Protein AF-A0A8G1VWL9-F1 (afdb_monomer)

Radius of gyration: 36.52 Å; Cα contacts (8 Å, |Δi|>4): 250; chains: 1; bounding box: 84×99×94 Å

Foldseek 3Di:
DPPPPPVVVVVVVVVVVVVVVVVVVVVVVVPVQPLQWWPPDDPVHFEAEQFAKEWTFTDDPAQWKWKWKDDVDTDTPGAGHGDPRIDIDGRHDDDFDQWFIWMWMFGAHPVRHTDDDIHIHPIHGYHYDDPPDDDHYYYPPDDDPPPPPVPPPDPDDDDDDDDDDDDDDDDDDDDDDDDDDDDDDPPPPPPPPPDPDPVVVVVVVPPVVVVVVVVVVVVVVVVVVVVVVVVVPPDDDDDDDDDDDDDDDDDDDDPPDDDPDDDDDDDDDPPPDDDDDDDDDDDDPPDDPDDDDDDDD

Solvent-accessible surface area (backbone atoms only — not comparable to full-atom values): 19869 Å² total; per-residue (Å²): 140,80,80,73,63,65,61,60,59,57,54,56,56,53,55,54,52,52,50,51,49,53,50,50,55,58,55,65,66,58,64,80,74,54,40,62,47,42,71,29,57,39,96,91,56,32,75,46,42,41,62,17,38,35,36,38,27,38,72,68,88,43,59,15,30,30,38,29,42,36,54,99,56,80,43,81,74,44,75,77,36,73,56,71,51,58,45,80,44,68,39,69,76,95,83,74,55,83,57,65,29,26,43,36,41,40,36,17,40,91,87,66,48,82,45,84,75,69,30,34,33,50,63,29,27,51,42,83,71,54,93,86,51,79,78,73,50,77,41,73,77,75,74,75,88,70,71,81,70,75,76,74,84,70,89,76,76,90,78,92,78,86,85,83,87,83,85,89,79,84,89,82,87,89,82,93,77,91,76,90,75,88,72,82,84,74,75,78,77,77,76,77,75,83,65,80,51,72,70,56,58,54,53,58,70,55,48,54,63,54,50,53,52,51,52,48,52,54,51,52,53,55,52,54,54,56,56,54,63,66,67,75,75,73,85,84,79,86,79,76,88,77,88,77,85,89,79,91,78,81,89,74,90,77,88,78,82,77,80,84,73,87,78,80,82,81,74,81,81,78,83,77,76,91,76,76,94,82,81,94,74,92,85,77,86,81,77,74,85,78,78,86,80,83,82,86,130

Organism: NCBI:txid1448319

pLDDT: mean 71.3, std 19.96, range [39.38, 98.19]

Sequence (297 aa):
MALGNSHKMALSRLARSSLLLSWLLTTSQQCLVRAEGFTFPTTDVNEFIVGDLVNVTWDTVSPRISLYEMCATAVLLESNVSNTQSYVWNATRDHYTESGCAFELVSLTDEGSLILPNLTSVPFGVDPRYTNDPAPTSYNFGDTPSTATSAVSTNTLSSSTTITANPYTASAEPASATTSSSTPNESPTAIAKGGLTTAQKVGVGLGVPLGVLALSLAGALLFMYRRRQRRGRGDGSVPAMAEQPKSPFDGSRMSRVSGAETLIAELPAADVEAASEMGDSLRPVSELMGTPRNELT

Nearest PDB structures (foldseek):
  2ha1-assembly1_A  TM=4.712E-01  e=4.828E-02  Homo sapiens
  6pa1-assembly1_D  TM=5.902E-01  e=2.305E-01  Homo sapiens
  5j7k-assembly1_E  TM=4.977E-01  e=1.369E-01  synthetic construct
  6xi2-assembly1_A  TM=4.841E-01  e=4.358E-01  Homo sapiens
  8pb1-assembly1_C  TM=4.752E-01  e=7.437E+00  Mus musculus

Mean predicted aligned error: 20.3 Å

Secondary structure (DSSP, 8-state):
--SSHHHHHHHHHHHHHHHHHHHHHHHHTS------SEEESBTTB-EEETT-EEEEEE----SEEEEEEESSSEEEEEEEEE--SEEEEE--STT--SS-BEEEEEEE-TT--EEEEEEEPPPBEEEPP-TTSPPP-EES-S-S-----------------PPPP-----------------------------PPPHHHHHHHHHHHHHHHHHHHHHHHHHHHHHHHHHHTT--S--------PPP------------------------------------------PPP-----

Structure (mmCIF, N/CA/C/O backbone):
data_AF-A0A8G1VWL9-F1
#
_entry.id   AF-A0A8G1VWL9-F1
#
loop_
_atom_site.group_PDB
_atom_site.id
_atom_site.type_symbol
_atom_site.label_atom_id
_atom_site.label_alt_id
_atom_site.label_comp_id
_atom_site.label_asym_id
_atom_site.label_entity_id
_atom_site.label_seq_id
_atom_site.pdbx_PDB_ins_code
_atom_site.Cartn_x
_atom_site.Cartn_y
_atom_site.Cartn_z
_atom_site.occupancy
_atom_site.B_iso_or_equiv
_atom_site.auth_seq_id
_atom_site.auth_comp_id
_atom_site.auth_asym_id
_atom_site.auth_atom_id
_atom_site.pdbx_PDB_model_num
ATOM 1 N N . MET A 1 1 ? 50.828 30.872 -25.492 1.00 53.72 1 MET A N 1
ATOM 2 C CA . MET A 1 1 ? 50.339 29.505 -25.181 1.00 53.72 1 MET A CA 1
ATOM 3 C C . MET A 1 1 ? 49.670 29.351 -23.796 1.00 53.72 1 MET A C 1
ATOM 5 O O . MET A 1 1 ? 49.439 28.225 -23.385 1.00 53.72 1 MET A O 1
ATOM 9 N N . ALA A 1 2 ? 49.264 30.424 -23.092 1.00 54.94 2 ALA A N 1
ATOM 10 C CA . ALA A 1 2 ? 48.727 30.317 -21.718 1.00 54.94 2 ALA A CA 1
ATOM 11 C C . ALA A 1 2 ? 47.199 30.529 -21.563 1.00 54.94 2 ALA A C 1
ATOM 13 O O . ALA A 1 2 ? 46.676 30.377 -20.462 1.00 54.94 2 ALA A O 1
ATOM 14 N N . LEU A 1 3 ? 46.452 30.844 -22.633 1.00 54.44 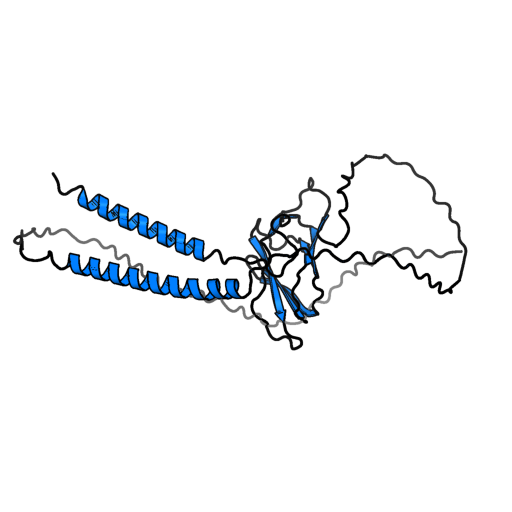3 LEU A N 1
ATOM 15 C CA . LEU A 1 3 ? 45.004 31.124 -22.540 1.00 54.44 3 LEU A CA 1
ATOM 16 C C . LEU A 1 3 ? 44.085 29.881 -22.594 1.00 54.44 3 LEU A C 1
ATOM 18 O O . LEU A 1 3 ? 42.888 30.002 -22.351 1.00 54.44 3 LEU A O 1
ATOM 22 N N . GLY A 1 4 ? 44.612 28.679 -22.855 1.00 52.72 4 GLY A N 1
ATOM 23 C CA . GLY A 1 4 ? 43.790 27.475 -23.069 1.00 52.72 4 GLY A CA 1
ATOM 24 C C . GLY A 1 4 ? 43.251 26.785 -21.805 1.00 52.72 4 GLY A C 1
ATOM 25 O O . GLY A 1 4 ? 42.259 26.060 -21.877 1.00 52.72 4 GLY A O 1
ATOM 26 N N . ASN A 1 5 ? 43.859 27.007 -20.634 1.00 54.03 5 ASN A N 1
ATOM 27 C CA . ASN A 1 5 ? 43.548 26.207 -19.438 1.00 54.03 5 ASN A CA 1
ATOM 28 C C . ASN A 1 5 ? 42.408 26.768 -18.576 1.00 54.03 5 ASN A C 1
ATOM 30 O O . ASN A 1 5 ? 41.765 26.015 -17.843 1.00 54.03 5 ASN A O 1
ATOM 34 N N . SER A 1 6 ? 42.099 28.063 -18.685 1.00 57.34 6 SER A N 1
ATOM 35 C CA . SER A 1 6 ? 41.080 28.693 -17.832 1.00 57.34 6 SER A CA 1
ATOM 36 C C . SER A 1 6 ? 39.648 28.313 -18.247 1.00 57.34 6 SER A C 1
ATOM 38 O O . SER A 1 6 ? 38.775 28.114 -17.401 1.00 57.34 6 SER A O 1
ATOM 40 N N . HIS A 1 7 ? 39.413 28.093 -19.546 1.00 57.97 7 HIS A N 1
ATOM 41 C CA . HIS A 1 7 ? 38.099 27.688 -20.060 1.00 57.97 7 HIS A CA 1
ATOM 42 C C . HIS A 1 7 ? 37.711 26.255 -19.656 1.00 57.97 7 HIS A C 1
ATOM 44 O O . HIS A 1 7 ? 36.546 25.992 -19.350 1.00 57.97 7 HIS A O 1
ATOM 50 N N . LYS A 1 8 ? 38.685 25.336 -19.567 1.00 59.34 8 LYS A N 1
ATOM 51 C CA . LYS A 1 8 ? 38.433 23.942 -19.159 1.00 59.34 8 LYS A CA 1
ATOM 52 C C . LYS A 1 8 ? 38.019 23.819 -17.687 1.00 59.34 8 LYS A C 1
ATOM 54 O O . LYS A 1 8 ? 37.189 22.975 -17.360 1.00 59.34 8 LYS A O 1
ATOM 59 N N . MET A 1 9 ? 38.514 24.690 -16.801 1.00 60.28 9 MET A N 1
ATOM 60 C CA . MET A 1 9 ? 38.105 24.683 -15.386 1.00 60.28 9 MET A CA 1
ATOM 61 C C . MET A 1 9 ? 36.715 25.287 -15.137 1.00 60.28 9 MET A C 1
ATOM 63 O O . MET A 1 9 ? 36.068 24.937 -14.151 1.00 60.28 9 MET A O 1
ATOM 67 N N . ALA A 1 10 ? 36.236 26.188 -15.998 1.00 59.78 10 ALA A N 1
ATOM 68 C CA . ALA A 1 10 ? 34.909 26.783 -15.840 1.00 59.78 10 ALA A CA 1
ATOM 69 C C . ALA A 1 10 ? 33.785 25.806 -16.232 1.00 59.78 10 ALA A C 1
ATOM 71 O O . ALA A 1 10 ? 32.773 25.723 -15.535 1.00 59.78 10 ALA A O 1
ATOM 72 N N . LEU A 1 11 ? 33.992 25.024 -17.297 1.00 60.41 11 LEU A N 1
ATOM 73 C CA . LEU A 1 11 ? 33.032 24.021 -17.771 1.00 60.41 11 LEU A CA 1
ATOM 74 C C . LEU A 1 11 ? 32.868 22.849 -16.789 1.00 60.41 11 LEU A C 1
ATOM 76 O O . LEU A 1 11 ? 31.745 22.409 -16.546 1.00 60.41 11 LEU A O 1
ATOM 80 N N . SER A 1 12 ? 33.946 22.401 -16.134 1.00 64.88 12 SER A N 1
ATOM 81 C CA . SER A 1 12 ? 33.866 21.297 -15.162 1.00 64.88 12 SER A CA 1
ATOM 82 C C . SER A 1 12 ? 33.068 21.650 -13.900 1.00 64.88 12 SER A C 1
ATOM 84 O O . SER A 1 12 ? 32.430 20.783 -13.304 1.00 64.88 12 SER A O 1
ATOM 86 N N . ARG A 1 13 ? 33.049 22.930 -13.501 1.00 60.34 13 ARG A N 1
ATOM 87 C CA . ARG A 1 13 ? 32.279 23.396 -12.335 1.00 60.34 13 ARG A CA 1
ATOM 88 C C . ARG A 1 13 ? 30.777 23.488 -12.615 1.00 60.34 13 ARG A C 1
ATOM 90 O O . ARG A 1 13 ? 29.991 23.239 -11.707 1.00 60.34 13 ARG A O 1
ATOM 97 N N . LEU A 1 14 ? 30.380 23.810 -13.849 1.00 64.06 14 LEU A N 1
ATOM 98 C CA . LEU A 1 14 ? 28.968 23.849 -14.251 1.00 64.06 14 LEU A CA 1
ATOM 99 C C . LEU A 1 14 ? 28.377 22.436 -14.364 1.00 64.06 14 LEU A C 1
ATOM 101 O O . LEU A 1 14 ? 27.297 22.192 -13.832 1.00 64.06 14 LEU A O 1
ATOM 105 N N . ALA A 1 15 ? 29.124 21.488 -14.940 1.00 65.06 15 ALA A N 1
ATOM 106 C CA . ALA A 1 15 ? 28.688 20.093 -15.047 1.00 65.06 15 ALA A CA 1
ATOM 107 C C . ALA A 1 15 ? 28.462 19.436 -13.669 1.00 65.06 15 ALA A C 1
ATOM 109 O O . ALA A 1 15 ? 27.452 18.770 -13.452 1.00 65.06 15 ALA A O 1
ATOM 110 N N . ARG A 1 16 ? 29.350 19.690 -12.696 1.00 66.12 16 ARG A N 1
ATOM 111 C CA . ARG A 1 16 ? 29.208 19.159 -11.326 1.00 66.12 16 ARG A CA 1
ATOM 112 C C . ARG A 1 16 ? 28.006 19.738 -10.575 1.00 66.12 16 ARG A C 1
ATOM 114 O O . ARG A 1 16 ? 27.378 19.024 -9.803 1.00 66.12 16 ARG A O 1
ATOM 121 N N . SER A 1 17 ? 27.664 21.005 -10.816 1.00 69.44 17 SER A N 1
ATOM 122 C CA . SER A 1 17 ? 26.493 21.634 -10.191 1.00 69.44 17 SER A CA 1
ATOM 123 C C . SER A 1 17 ? 25.179 21.077 -10.741 1.00 69.44 17 SER A C 1
ATOM 125 O O . SER A 1 17 ? 24.234 20.907 -9.978 1.00 69.44 17 SER A O 1
ATOM 127 N N . SER A 1 18 ? 25.120 20.778 -12.043 1.00 71.19 18 SER A N 1
ATOM 128 C CA . SER A 1 18 ? 23.926 20.197 -12.670 1.00 71.19 18 SER A CA 1
ATOM 129 C C . SER A 1 18 ? 23.666 18.770 -12.192 1.00 71.19 18 SER A C 1
ATOM 131 O O . SER A 1 18 ? 22.519 18.408 -11.957 1.00 71.19 18 SER A O 1
ATOM 133 N N . LEU A 1 19 ? 24.725 17.975 -12.002 1.00 72.69 19 LEU A N 1
ATOM 134 C CA . LEU A 1 19 ? 24.610 16.614 -11.475 1.00 72.69 1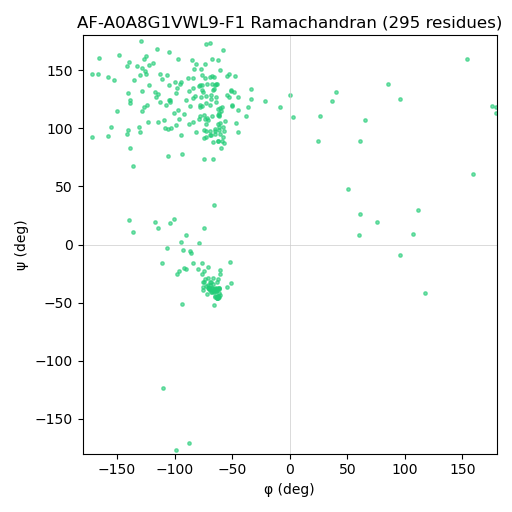9 LEU A CA 1
ATOM 135 C C . LEU A 1 19 ? 24.120 16.606 -10.023 1.00 72.69 19 LEU A C 1
ATOM 137 O O . LEU A 1 19 ? 23.254 15.809 -9.689 1.00 72.69 19 LEU A O 1
ATOM 141 N N . LEU A 1 20 ? 24.600 17.529 -9.183 1.00 70.75 20 LEU A N 1
ATOM 142 C CA . LEU A 1 20 ? 24.130 17.657 -7.799 1.00 70.75 20 LEU A CA 1
ATOM 143 C C . LEU A 1 20 ? 22.669 18.108 -7.711 1.00 70.75 20 LEU A C 1
ATOM 145 O O . LEU A 1 20 ? 21.931 17.569 -6.897 1.00 70.75 20 LEU A O 1
ATOM 149 N N . LEU A 1 21 ? 22.233 19.049 -8.556 1.00 68.56 21 LEU A N 1
ATOM 150 C CA . LEU A 1 21 ? 20.818 19.425 -8.619 1.00 68.56 21 LEU A CA 1
ATOM 151 C C . LEU A 1 21 ? 19.958 18.262 -9.120 1.00 68.56 21 LEU A C 1
ATOM 153 O O . LEU A 1 21 ? 18.954 17.959 -8.495 1.00 68.56 21 LEU A O 1
ATOM 157 N N . SER A 1 22 ? 20.368 17.556 -10.174 1.00 68.69 22 SER A N 1
ATOM 158 C CA . SER A 1 22 ? 19.629 16.381 -10.654 1.00 68.69 22 SER A CA 1
ATOM 159 C C . SER A 1 22 ? 19.548 15.279 -9.594 1.00 68.69 22 SER A C 1
ATOM 161 O O . SER A 1 22 ? 18.511 14.636 -9.458 1.00 68.69 22 SER A O 1
ATOM 163 N N . TRP A 1 23 ? 20.613 15.079 -8.813 1.00 70.06 23 TRP A N 1
ATOM 164 C CA . TRP A 1 23 ? 20.639 14.109 -7.719 1.00 70.06 23 TRP A CA 1
ATOM 165 C C . TRP A 1 23 ? 19.771 14.548 -6.530 1.00 70.06 23 TRP A C 1
ATOM 167 O O . TRP A 1 23 ? 19.070 13.728 -5.952 1.00 70.06 23 TRP A O 1
ATOM 177 N N . LEU A 1 24 ? 19.731 15.846 -6.209 1.00 67.75 24 LEU A N 1
ATOM 178 C CA . LEU A 1 24 ? 18.848 16.406 -5.175 1.00 67.75 24 LEU A CA 1
ATOM 179 C C . LEU A 1 24 ? 17.371 16.381 -5.591 1.00 67.75 24 LEU A C 1
ATOM 181 O O . LEU A 1 24 ? 16.512 16.077 -4.770 1.00 67.75 24 LEU A O 1
ATOM 185 N N . LEU A 1 25 ? 17.065 16.649 -6.863 1.00 61.06 25 LEU A N 1
ATOM 186 C CA . LEU A 1 25 ? 15.698 16.553 -7.375 1.00 61.06 25 LEU A CA 1
ATOM 187 C C . LEU A 1 25 ? 15.217 15.095 -7.412 1.00 61.06 25 LEU A C 1
ATOM 189 O O . LEU A 1 25 ? 14.098 14.828 -6.984 1.00 61.06 25 LEU A O 1
ATOM 193 N N . THR A 1 26 ? 16.066 14.147 -7.821 1.00 56.47 26 THR A N 1
ATOM 194 C CA . THR A 1 26 ? 15.716 12.712 -7.810 1.00 56.47 26 THR A CA 1
ATOM 195 C C . THR A 1 26 ? 15.629 12.123 -6.400 1.00 56.47 26 THR A C 1
ATOM 197 O O . THR A 1 26 ? 14.745 11.312 -6.145 1.00 56.47 26 THR A O 1
ATOM 200 N N . THR A 1 27 ? 16.457 12.567 -5.448 1.00 53.62 27 THR A N 1
ATOM 201 C CA . THR A 1 27 ? 16.331 12.142 -4.037 1.00 53.62 27 THR A CA 1
ATOM 202 C C . THR A 1 27 ? 15.134 12.780 -3.331 1.00 53.62 27 THR A C 1
ATOM 204 O O . THR A 1 27 ? 14.529 12.137 -2.483 1.00 53.62 27 THR A O 1
ATOM 207 N N . SER A 1 28 ? 14.716 13.994 -3.711 1.00 51.12 28 SER A N 1
ATOM 208 C CA . SER A 1 28 ? 13.513 14.635 -3.148 1.00 51.12 28 SER A CA 1
ATOM 209 C C . SER A 1 28 ? 12.187 14.002 -3.594 1.00 51.12 28 SER A C 1
ATOM 211 O O . SER A 1 28 ? 11.174 14.183 -2.924 1.00 51.12 28 SER A O 1
ATOM 213 N N . GLN A 1 29 ? 12.191 13.250 -4.701 1.00 48.84 29 GLN A N 1
ATOM 214 C CA . GLN A 1 29 ? 11.029 12.494 -5.182 1.00 48.84 29 GLN A CA 1
ATOM 215 C C . GLN A 1 29 ? 10.907 11.098 -4.575 1.00 48.84 29 GLN A C 1
ATOM 217 O O . GLN A 1 29 ? 9.880 10.450 -4.765 1.00 48.84 29 GLN A O 1
ATOM 222 N N . GLN A 1 30 ? 11.885 10.654 -3.782 1.00 47.69 30 GLN A N 1
ATOM 223 C CA . GLN A 1 30 ? 11.645 9.578 -2.829 1.00 47.69 30 GLN A CA 1
ATOM 224 C C . GLN A 1 30 ? 10.834 10.178 -1.683 1.00 47.69 30 GLN A C 1
ATOM 226 O O . GLN A 1 30 ? 11.350 10.477 -0.606 1.00 47.69 30 GLN A O 1
ATOM 231 N N . CYS A 1 31 ? 9.552 10.431 -1.972 1.00 47.53 31 CYS A N 1
ATOM 232 C CA . CYS A 1 31 ? 8.527 10.635 -0.970 1.00 47.53 31 CYS A CA 1
ATOM 233 C C . CYS A 1 31 ? 8.761 9.533 0.053 1.00 47.53 31 CYS A C 1
ATOM 235 O O . CYS A 1 31 ? 8.771 8.354 -0.296 1.00 47.53 31 CYS A O 1
ATOM 237 N N . LEU A 1 32 ? 9.118 9.934 1.265 1.00 47.16 32 LEU A N 1
ATOM 238 C CA . LEU A 1 32 ? 9.456 9.030 2.342 1.00 47.16 32 LEU A CA 1
ATOM 239 C C . LEU A 1 32 ? 8.148 8.308 2.668 1.00 47.16 32 LEU A C 1
ATOM 241 O O . LEU A 1 32 ? 7.345 8.834 3.435 1.00 47.16 32 LEU A O 1
ATOM 245 N N . VAL A 1 33 ? 7.893 7.189 1.976 1.00 49.69 33 VAL A N 1
ATOM 246 C CA . VAL A 1 33 ? 6.726 6.324 2.145 1.00 49.69 33 VAL A CA 1
ATOM 247 C C . VAL A 1 33 ? 6.831 5.803 3.562 1.00 49.69 33 VAL A C 1
ATOM 249 O O . VAL A 1 33 ? 7.516 4.827 3.866 1.00 49.69 33 VAL A O 1
ATOM 252 N N . ARG A 1 34 ? 6.250 6.565 4.480 1.00 52.66 34 ARG A N 1
ATOM 253 C CA . ARG A 1 34 ? 6.069 6.143 5.849 1.00 52.66 34 ARG A CA 1
ATOM 254 C C . ARG A 1 34 ? 4.963 5.113 5.773 1.00 52.66 34 ARG A C 1
ATOM 256 O O . ARG A 1 34 ? 3.800 5.484 5.676 1.00 52.66 34 ARG A O 1
ATOM 263 N N . ALA A 1 35 ? 5.340 3.844 5.876 1.00 61.91 35 ALA A N 1
ATOM 264 C CA . ALA A 1 35 ? 4.427 2.750 6.190 1.00 61.91 35 ALA A CA 1
ATOM 265 C C . ALA A 1 35 ? 3.853 2.882 7.619 1.00 61.91 35 ALA A C 1
ATOM 267 O O . ALA A 1 35 ? 3.660 1.895 8.319 1.00 61.91 35 ALA A O 1
ATOM 268 N N . GLU A 1 36 ? 3.631 4.110 8.101 1.00 79.19 36 GLU A N 1
ATOM 269 C CA . GLU A 1 36 ? 2.884 4.346 9.328 1.00 79.19 36 GLU A CA 1
ATOM 270 C C . GLU A 1 36 ? 1.437 3.976 9.018 1.00 79.19 36 GLU A C 1
ATOM 272 O O . GLU A 1 36 ? 0.855 4.526 8.089 1.00 79.19 36 GLU A O 1
ATOM 277 N N . GLY A 1 37 ? 0.879 3.008 9.739 1.00 90.12 37 GLY A N 1
ATOM 278 C CA . GLY A 1 37 ? -0.497 2.569 9.536 1.00 90.12 37 GLY A CA 1
ATOM 279 C C . GLY A 1 37 ? -0.642 1.123 9.094 1.00 90.12 37 GLY A C 1
ATOM 280 O O . GLY A 1 37 ? -1.525 0.436 9.581 1.00 90.12 37 GLY A O 1
ATOM 281 N N . PHE A 1 38 ? 0.202 0.639 8.181 1.00 95.00 38 PHE A N 1
ATOM 282 C CA . PHE A 1 38 ? 0.139 -0.756 7.737 1.00 95.00 38 PHE A CA 1
ATOM 283 C C . PHE A 1 38 ? 0.985 -1.645 8.646 1.00 95.00 38 PHE A C 1
ATOM 285 O O . PHE A 1 38 ? 2.144 -1.347 8.927 1.00 95.00 38 PHE A O 1
ATOM 292 N N . THR A 1 39 ? 0.410 -2.760 9.086 1.00 94.44 39 THR A N 1
ATOM 293 C CA . THR A 1 39 ? 1.121 -3.809 9.826 1.00 94.44 39 THR A CA 1
ATOM 294 C C . THR A 1 39 ? 1.577 -4.944 8.907 1.00 94.44 39 THR A C 1
ATOM 296 O O . THR A 1 39 ? 2.551 -5.619 9.232 1.00 94.44 39 THR A O 1
ATOM 299 N N . PHE A 1 40 ? 0.935 -5.117 7.745 1.00 95.31 40 PHE A N 1
ATOM 300 C CA . PHE A 1 40 ? 1.352 -6.026 6.673 1.00 95.31 40 PHE A CA 1
ATOM 301 C C . PHE A 1 40 ? 0.857 -5.505 5.307 1.00 95.31 40 PHE A C 1
ATOM 303 O O . PHE A 1 40 ? -0.279 -5.024 5.252 1.00 95.31 40 PHE A O 1
ATOM 310 N N . PRO A 1 41 ? 1.629 -5.603 4.203 1.00 94.50 41 PRO A N 1
ATOM 311 C CA . PRO A 1 41 ? 2.969 -6.197 4.067 1.00 94.50 41 PRO A CA 1
ATOM 312 C C . PRO A 1 41 ? 4.069 -5.416 4.800 1.00 94.50 41 PRO A C 1
ATOM 314 O O . PRO A 1 41 ? 3.907 -4.237 5.115 1.00 94.50 41 PRO A O 1
ATOM 317 N N . THR A 1 42 ? 5.191 -6.082 5.086 1.00 93.56 42 THR A N 1
ATOM 318 C CA . THR A 1 42 ? 6.372 -5.488 5.744 1.00 93.56 42 THR A CA 1
ATOM 319 C C . THR A 1 42 ? 7.568 -5.486 4.800 1.00 93.56 42 THR A C 1
ATOM 321 O O . THR A 1 42 ? 7.545 -6.144 3.768 1.00 93.56 42 THR A O 1
ATOM 324 N N . THR A 1 43 ? 8.644 -4.771 5.137 1.00 91.06 43 THR A N 1
ATOM 325 C CA . THR A 1 43 ? 9.867 -4.750 4.309 1.00 91.06 43 THR A CA 1
ATOM 326 C C . THR A 1 43 ? 10.523 -6.118 4.143 1.00 91.06 43 THR A C 1
ATOM 328 O O . THR A 1 43 ? 11.294 -6.296 3.209 1.00 91.06 43 THR A O 1
ATOM 331 N N . ASP A 1 44 ? 10.247 -7.050 5.056 1.00 92.44 44 ASP A N 1
ATOM 332 C CA . ASP A 1 44 ? 10.821 -8.396 5.045 1.00 92.44 44 ASP A CA 1
ATOM 333 C C . ASP A 1 44 ? 9.940 -9.393 4.275 1.00 92.44 44 ASP A C 1
ATOM 335 O O . ASP A 1 44 ? 10.413 -10.455 3.881 1.00 92.44 44 ASP A O 1
ATOM 339 N N . VAL A 1 45 ? 8.652 -9.072 4.095 1.00 93.88 45 VAL A N 1
ATOM 340 C CA . VAL A 1 45 ? 7.662 -9.924 3.426 1.00 93.88 45 VAL A CA 1
ATOM 341 C C . VAL A 1 45 ? 6.788 -9.053 2.524 1.00 93.88 45 VAL A C 1
ATOM 343 O O . VAL A 1 45 ? 5.698 -8.614 2.902 1.00 93.88 45 VAL A O 1
ATOM 346 N N . ASN A 1 46 ? 7.307 -8.783 1.330 1.00 93.50 46 ASN A N 1
ATOM 347 C CA . ASN A 1 46 ? 6.692 -7.935 0.312 1.00 93.50 46 ASN A CA 1
ATOM 348 C C . ASN A 1 46 ? 6.775 -8.525 -1.105 1.00 93.50 46 ASN A C 1
ATOM 350 O O . ASN A 1 46 ? 6.489 -7.822 -2.068 1.00 93.50 46 ASN A O 1
ATOM 354 N N . GLU A 1 47 ? 7.162 -9.787 -1.251 1.00 93.38 47 GLU A N 1
ATOM 355 C CA . GLU A 1 47 ? 7.133 -10.508 -2.523 1.00 93.38 47 GLU A CA 1
ATOM 356 C C . GLU A 1 47 ? 6.140 -11.661 -2.397 1.00 93.38 47 GLU A C 1
ATOM 358 O O . GLU A 1 47 ? 6.201 -12.455 -1.454 1.00 93.38 47 GLU A O 1
ATOM 363 N N . PHE A 1 48 ? 5.197 -11.715 -3.331 1.00 93.94 48 PHE A N 1
ATOM 364 C CA . PHE A 1 48 ? 4.129 -12.709 -3.377 1.00 93.94 48 PHE A CA 1
ATOM 365 C C . PHE A 1 48 ? 4.114 -13.379 -4.747 1.00 93.94 48 PHE A C 1
ATOM 367 O O . PHE A 1 48 ? 4.616 -12.820 -5.716 1.00 93.94 48 PHE A O 1
ATOM 374 N N . ILE A 1 49 ? 3.516 -14.559 -4.861 1.00 94.12 49 ILE A N 1
ATOM 375 C CA . ILE A 1 49 ? 3.365 -15.264 -6.135 1.00 94.12 49 ILE A CA 1
ATOM 376 C C . ILE A 1 49 ? 1.884 -15.273 -6.516 1.00 94.12 49 ILE A C 1
ATOM 378 O O . ILE A 1 49 ? 1.015 -15.464 -5.666 1.00 94.12 49 ILE A O 1
ATOM 382 N N . VAL A 1 50 ? 1.567 -15.124 -7.806 1.00 94.06 50 VAL A N 1
ATOM 383 C CA . VAL A 1 50 ? 0.182 -15.182 -8.313 1.00 94.06 50 VAL A CA 1
ATOM 384 C C . VAL A 1 50 ? -0.587 -16.366 -7.706 1.00 94.06 50 VAL A C 1
ATOM 386 O O . VAL A 1 50 ? -0.149 -17.514 -7.781 1.00 94.06 50 VAL A O 1
ATOM 389 N N . GLY A 1 51 ? -1.750 -16.101 -7.122 1.00 94.00 51 GLY A N 1
ATOM 390 C CA . GLY A 1 51 ? -2.619 -17.046 -6.425 1.00 94.00 51 GLY A CA 1
ATOM 391 C C . GLY A 1 51 ? -2.420 -17.087 -4.910 1.00 94.00 51 GLY A C 1
ATOM 392 O O . GLY A 1 51 ? -3.220 -17.729 -4.233 1.00 94.00 51 GLY A O 1
ATOM 393 N N . ASP A 1 52 ? -1.386 -16.433 -4.376 1.00 95.56 52 ASP A N 1
ATOM 394 C CA . ASP A 1 52 ? -1.218 -16.293 -2.932 1.00 95.56 52 ASP A CA 1
ATOM 395 C C . ASP A 1 52 ? -2.330 -15.428 -2.335 1.00 95.56 52 ASP A C 1
ATOM 397 O O . ASP A 1 52 ? -2.792 -14.449 -2.929 1.00 95.56 52 ASP A O 1
ATOM 401 N N . LEU A 1 53 ? -2.743 -15.792 -1.123 1.00 96.56 53 LEU A N 1
ATOM 402 C CA . LEU A 1 53 ? -3.674 -15.001 -0.332 1.00 96.56 53 LEU A CA 1
ATOM 403 C C . LEU A 1 53 ? -2.879 -14.189 0.678 1.00 96.56 53 LEU A C 1
ATOM 405 O O . LEU A 1 53 ? -2.058 -14.728 1.419 1.00 96.56 53 LEU A O 1
ATOM 409 N N . VAL A 1 54 ? -3.149 -12.896 0.748 1.00 96.25 54 VAL A N 1
ATOM 410 C CA . VAL A 1 54 ? -2.473 -11.975 1.652 1.00 96.25 54 VAL A CA 1
ATOM 411 C C . VAL A 1 54 ? -3.506 -11.283 2.514 1.00 96.25 54 VAL A C 1
ATOM 413 O O . VAL A 1 54 ? -4.367 -10.566 2.013 1.00 96.25 54 VAL A O 1
ATOM 416 N N . ASN A 1 55 ? -3.402 -11.460 3.825 1.00 97.25 55 ASN A N 1
ATOM 417 C CA . ASN A 1 55 ? -4.165 -10.656 4.759 1.00 97.25 55 ASN A CA 1
ATOM 418 C C . ASN A 1 55 ? -3.448 -9.314 4.969 1.00 97.25 55 ASN A C 1
ATOM 420 O O . ASN A 1 55 ? -2.489 -9.215 5.738 1.00 97.25 55 ASN A O 1
ATOM 424 N N . VAL A 1 56 ? -3.880 -8.292 4.239 1.00 96.94 56 VAL A N 1
ATOM 425 C CA . VAL A 1 56 ? -3.394 -6.916 4.365 1.00 96.94 56 VAL A CA 1
ATOM 426 C C . VAL A 1 56 ? -3.960 -6.345 5.656 1.00 96.94 56 VAL A C 1
ATOM 428 O O . VAL A 1 56 ? -5.174 -6.317 5.826 1.00 96.94 56 VAL A O 1
ATOM 431 N N . THR A 1 57 ? -3.107 -5.897 6.574 1.00 96.75 57 THR A N 1
ATOM 432 C CA . THR A 1 57 ? -3.542 -5.439 7.902 1.00 96.75 57 THR A CA 1
ATOM 433 C C . THR A 1 57 ? -2.988 -4.063 8.234 1.00 96.75 57 THR A C 1
ATOM 435 O O . THR A 1 57 ? -1.913 -3.674 7.769 1.00 96.75 57 THR A O 1
ATOM 438 N N . TRP A 1 58 ? -3.720 -3.321 9.063 1.00 96.62 58 TRP A N 1
ATOM 439 C CA . TRP A 1 58 ? -3.381 -1.954 9.458 1.00 96.62 58 TRP A CA 1
ATOM 440 C C . TRP A 1 58 ? -3.849 -1.631 10.884 1.00 96.62 58 TRP A C 1
ATOM 442 O O . TRP A 1 58 ? -4.686 -2.332 11.444 1.00 96.62 58 TRP A O 1
ATOM 452 N N . ASP A 1 59 ? -3.316 -0.565 11.485 1.00 95.25 59 ASP A N 1
ATOM 453 C CA . ASP A 1 59 ? -3.596 -0.137 12.865 1.00 95.25 59 ASP A CA 1
ATOM 454 C C . ASP A 1 59 ? -4.322 1.221 12.972 1.00 95.25 59 ASP A C 1
ATOM 456 O O . ASP A 1 59 ? -4.429 1.795 14.060 1.00 95.25 59 ASP A O 1
ATOM 460 N N . THR A 1 60 ? -4.877 1.734 11.866 1.00 93.31 60 THR A N 1
ATOM 461 C CA . THR A 1 60 ? -5.644 2.990 11.892 1.00 93.31 60 THR A CA 1
ATOM 462 C C . THR A 1 60 ? -6.979 2.858 12.639 1.00 93.31 60 THR A C 1
ATOM 464 O O . THR A 1 60 ? -7.674 1.842 12.554 1.00 93.31 60 THR A O 1
ATOM 467 N N . VAL A 1 61 ? -7.360 3.925 13.349 1.00 93.19 61 VAL A N 1
ATOM 468 C CA . VAL A 1 61 ? -8.556 4.009 14.215 1.00 93.19 61 VAL A CA 1
ATOM 469 C C . VAL A 1 61 ? -9.739 4.734 13.558 1.00 93.19 61 VAL A C 1
ATOM 471 O O . VAL A 1 61 ? -10.616 5.255 14.245 1.00 93.19 61 VAL A O 1
ATOM 474 N N . SER A 1 62 ? -9.772 4.809 12.229 1.00 96.06 62 SER A N 1
ATOM 475 C CA . SER A 1 62 ? -10.900 5.394 11.499 1.00 96.06 62 SER A CA 1
ATOM 476 C C . SER A 1 62 ? -12.119 4.462 11.513 1.00 96.06 62 SER A C 1
ATOM 478 O O . SER A 1 62 ? -11.953 3.248 11.439 1.00 96.06 62 SER A O 1
ATOM 480 N N . PRO A 1 63 ? -13.351 4.986 11.602 1.00 97.00 63 PRO A N 1
ATOM 481 C CA . PRO A 1 63 ? -14.557 4.155 11.589 1.00 97.00 63 PRO A CA 1
ATOM 482 C C . PRO A 1 63 ? -14.819 3.511 10.224 1.00 97.00 63 PRO A C 1
ATOM 484 O O . PRO A 1 63 ? -15.354 2.402 10.144 1.00 97.00 63 PRO A O 1
ATOM 487 N N . ARG A 1 64 ? -14.438 4.202 9.145 1.00 97.94 64 ARG A N 1
ATOM 488 C CA . ARG A 1 64 ? -14.607 3.744 7.767 1.00 97.94 64 ARG A CA 1
ATOM 489 C C . ARG A 1 64 ? -13.319 3.932 6.977 1.00 97.94 64 ARG A C 1
ATOM 491 O O . ARG A 1 64 ? -12.515 4.812 7.292 1.00 97.94 64 ARG A O 1
ATOM 498 N N . ILE A 1 65 ? -13.129 3.109 5.953 1.00 98.12 65 ILE A N 1
ATOM 499 C CA . ILE A 1 65 ? -11.951 3.144 5.083 1.00 98.12 65 ILE A CA 1
ATOM 500 C C . ILE A 1 65 ? -12.328 2.933 3.617 1.00 98.12 65 ILE A C 1
ATOM 502 O O . ILE A 1 65 ? -13.367 2.353 3.297 1.00 98.12 65 ILE A O 1
ATOM 506 N N . SER A 1 66 ? -11.453 3.403 2.734 1.00 98.19 66 SER A N 1
ATOM 507 C CA . SER A 1 66 ? -11.344 2.916 1.359 1.00 98.19 66 SER A CA 1
ATOM 508 C C . SER A 1 66 ? -9.921 2.412 1.139 1.00 98.19 66 SER A C 1
ATOM 510 O O . SER A 1 66 ? -8.968 3.068 1.566 1.00 98.19 66 SER A O 1
ATOM 512 N N . LEU A 1 67 ? -9.781 1.267 0.480 1.00 97.69 67 LEU A N 1
ATOM 513 C CA . LEU A 1 67 ? -8.502 0.619 0.213 1.00 97.69 67 LEU A CA 1
ATOM 514 C C . LEU A 1 67 ? -8.268 0.544 -1.295 1.00 97.69 67 LEU A C 1
ATOM 516 O O . LEU A 1 67 ? -9.138 0.103 -2.050 1.00 97.69 67 LEU A O 1
ATOM 520 N N . TYR A 1 68 ? -7.078 0.956 -1.715 1.00 96.94 68 TYR A N 1
ATOM 521 C CA . TYR A 1 68 ? -6.643 0.957 -3.103 1.00 96.94 68 TYR A CA 1
ATOM 522 C C . TYR A 1 68 ? -5.345 0.171 -3.253 1.00 96.94 68 TYR A C 1
ATOM 524 O O . TYR A 1 68 ? -4.480 0.201 -2.381 1.00 96.94 68 TYR A O 1
ATOM 532 N N . GLU A 1 69 ? -5.190 -0.485 -4.392 1.00 94.38 69 GLU A N 1
ATOM 533 C CA . GLU A 1 69 ? -3.919 -1.000 -4.881 1.00 94.38 69 GLU A CA 1
ATOM 534 C C . GLU A 1 69 ? -3.340 0.013 -5.876 1.00 94.38 69 GLU A C 1
ATOM 536 O O . GLU A 1 69 ? -3.932 0.309 -6.915 1.00 94.38 69 GLU A O 1
ATOM 541 N N . MET A 1 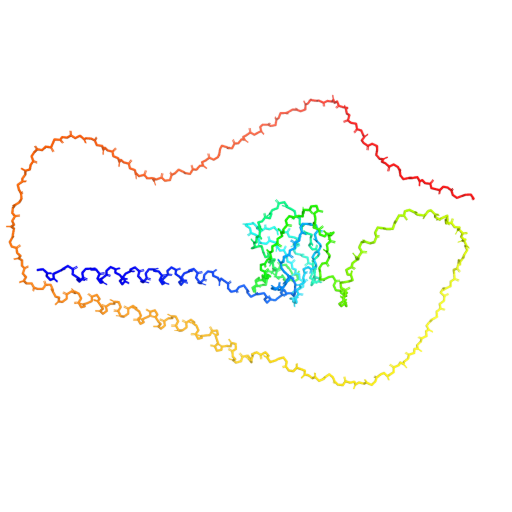70 ? -2.197 0.593 -5.527 1.00 92.56 70 MET A N 1
ATOM 542 C CA . MET A 1 70 ? -1.517 1.651 -6.264 1.00 92.56 70 MET A CA 1
ATOM 543 C C . MET A 1 70 ? -0.299 1.075 -6.979 1.00 92.56 70 MET A C 1
ATOM 545 O O . MET A 1 70 ? 0.758 0.905 -6.377 1.00 92.56 70 MET A O 1
ATOM 549 N N . CYS A 1 71 ? -0.444 0.793 -8.272 1.00 90.81 71 CYS A N 1
ATOM 550 C CA . CYS A 1 71 ? 0.660 0.437 -9.166 1.00 90.81 71 CYS A CA 1
ATOM 551 C C . CYS A 1 71 ? 0.887 1.588 -10.169 1.00 90.81 71 CYS A C 1
ATOM 553 O O . CYS A 1 71 ? 1.057 2.742 -9.777 1.00 90.81 71 CYS A O 1
ATOM 555 N N . ALA A 1 72 ? 0.824 1.312 -11.480 1.00 88.12 72 ALA A N 1
ATOM 556 C CA . ALA A 1 72 ? 0.725 2.349 -12.513 1.00 88.12 72 ALA A CA 1
ATOM 557 C C . ALA A 1 72 ? -0.653 3.043 -12.527 1.00 88.12 72 ALA A C 1
ATOM 559 O O . ALA A 1 72 ? -0.767 4.212 -12.896 1.00 88.12 72 ALA A O 1
ATOM 560 N N . THR A 1 73 ? -1.695 2.319 -12.118 1.00 87.56 73 THR A N 1
ATOM 561 C CA . THR A 1 73 ? -3.074 2.796 -11.983 1.00 87.56 73 THR A CA 1
ATOM 562 C C . THR A 1 73 ? -3.613 2.419 -10.611 1.00 87.56 73 THR A C 1
ATOM 564 O O . THR A 1 73 ? -3.279 1.353 -10.097 1.00 87.56 73 THR A O 1
ATOM 567 N N . ALA A 1 74 ? -4.457 3.276 -10.040 1.00 92.19 74 ALA A N 1
ATOM 568 C CA . ALA A 1 74 ? -5.155 2.996 -8.793 1.00 92.19 74 ALA A CA 1
ATOM 569 C C . ALA A 1 74 ? -6.315 2.022 -9.046 1.00 92.19 74 ALA A C 1
ATOM 571 O O . ALA A 1 74 ? -7.241 2.349 -9.792 1.00 92.19 74 ALA A O 1
ATOM 572 N N . VAL A 1 75 ? -6.278 0.850 -8.420 1.00 93.44 75 VAL A N 1
ATOM 573 C CA . VAL A 1 75 ? -7.365 -0.133 -8.440 1.00 93.44 75 VAL A CA 1
ATOM 574 C C . VAL A 1 75 ? -8.085 -0.079 -7.097 1.00 93.44 75 VAL A C 1
ATOM 576 O O . VAL A 1 75 ? -7.468 -0.199 -6.044 1.00 93.44 75 VAL A O 1
ATOM 579 N N . LEU A 1 76 ? -9.397 0.143 -7.121 1.00 95.94 76 LEU A N 1
ATOM 580 C CA . LEU A 1 76 ? -10.226 0.191 -5.918 1.00 95.94 76 LEU A CA 1
ATOM 581 C C . LEU A 1 76 ? -10.512 -1.235 -5.432 1.00 95.94 76 LEU A C 1
ATOM 583 O O . LEU A 1 76 ? -11.150 -2.002 -6.151 1.00 95.94 76 LEU A O 1
ATOM 587 N N . LEU A 1 77 ? -10.070 -1.563 -4.218 1.00 95.94 77 LEU A N 1
ATOM 588 C CA . LEU A 1 77 ? -10.327 -2.857 -3.582 1.00 95.94 77 LEU A CA 1
ATOM 589 C C . LEU A 1 77 ? -11.581 -2.788 -2.705 1.00 95.94 77 LEU A C 1
ATOM 591 O O . LEU A 1 77 ? -12.507 -3.576 -2.874 1.00 95.94 77 LEU A O 1
ATOM 595 N N . GLU A 1 78 ? -11.647 -1.787 -1.825 1.00 97.25 78 GLU A N 1
ATOM 596 C CA . GLU A 1 78 ? -12.804 -1.526 -0.965 1.00 97.25 78 GLU A CA 1
ATOM 597 C C . GLU A 1 78 ? -13.136 -0.035 -0.948 1.00 97.25 78 GLU A C 1
ATOM 599 O O . GLU A 1 78 ? -12.244 0.813 -0.923 1.00 97.25 78 GLU A O 1
ATOM 604 N N . SER A 1 79 ? -14.427 0.303 -0.938 1.00 97.81 79 SER A N 1
ATOM 605 C CA . SER A 1 79 ? -14.890 1.693 -0.950 1.00 97.81 79 SER A CA 1
ATOM 606 C C . SER A 1 79 ? -15.855 1.970 0.185 1.00 97.81 79 SER A C 1
ATOM 608 O O . SER A 1 79 ? -16.943 1.396 0.227 1.00 97.81 79 SER A O 1
ATOM 610 N N . ASN A 1 80 ? -15.478 2.895 1.066 1.00 97.69 80 ASN A N 1
ATOM 611 C CA . ASN A 1 80 ? -16.322 3.391 2.147 1.00 97.69 80 ASN A CA 1
ATOM 612 C C . ASN A 1 80 ? -16.948 2.263 2.992 1.00 97.69 80 ASN A C 1
ATOM 614 O O . ASN A 1 80 ? -18.155 2.241 3.256 1.00 97.69 80 ASN A O 1
ATOM 618 N N . VAL A 1 81 ? -16.126 1.303 3.402 1.00 97.75 81 VAL A N 1
ATOM 619 C CA . VAL A 1 81 ? -16.533 0.164 4.237 1.00 97.75 81 VAL A CA 1
ATOM 620 C C . VAL A 1 81 ? -16.218 0.434 5.705 1.00 97.75 81 VAL A C 1
ATOM 622 O O . VAL A 1 81 ? -15.411 1.308 6.019 1.00 97.75 81 VAL A O 1
ATOM 625 N N . SER A 1 82 ? -16.871 -0.282 6.621 1.00 97.94 82 SER A N 1
ATOM 626 C CA . SER A 1 82 ? -16.510 -0.243 8.044 1.00 97.94 82 SER A CA 1
ATOM 627 C C . SER A 1 82 ? -15.107 -0.807 8.246 1.00 97.94 82 SER A C 1
ATOM 629 O O . SER A 1 82 ? -14.752 -1.818 7.651 1.00 97.94 82 SER A O 1
ATOM 631 N N . ASN A 1 83 ? -14.310 -0.161 9.092 1.00 96.56 83 ASN A N 1
ATOM 632 C CA . ASN A 1 83 ? -12.921 -0.550 9.294 1.00 96.56 83 ASN A CA 1
ATOM 633 C C . ASN A 1 83 ? -12.804 -1.855 10.106 1.00 96.56 83 ASN A C 1
ATOM 635 O O . ASN A 1 83 ? -13.030 -1.868 11.315 1.00 96.56 83 ASN A O 1
ATOM 639 N N . THR A 1 84 ? -12.415 -2.940 9.439 1.00 96.69 84 THR A N 1
ATOM 640 C CA . THR A 1 84 ? -12.143 -4.270 10.018 1.00 96.69 84 THR A CA 1
ATOM 641 C C . THR A 1 84 ? -10.667 -4.497 10.357 1.00 96.69 84 THR A C 1
ATOM 643 O O . THR A 1 84 ? -10.305 -5.593 10.784 1.00 96.69 84 THR A O 1
ATOM 646 N N . GLN A 1 85 ? -9.799 -3.498 10.145 1.00 96.38 85 GLN A N 1
ATOM 647 C CA . GLN A 1 85 ? -8.339 -3.567 10.338 1.00 96.38 85 GLN A CA 1
ATOM 648 C C . GLN A 1 85 ? -7.608 -4.621 9.487 1.00 96.38 85 GLN A C 1
ATOM 650 O O . GLN A 1 85 ? -6.413 -4.865 9.677 1.00 96.38 85 GLN A O 1
ATOM 655 N N . SER A 1 86 ? -8.317 -5.254 8.553 1.00 96.69 86 SER A N 1
ATOM 656 C CA . SER A 1 86 ? -7.808 -6.342 7.730 1.00 96.69 86 SER A CA 1
ATOM 657 C C . SER A 1 86 ? -8.605 -6.486 6.436 1.00 96.69 86 SER A C 1
ATOM 659 O O . SER A 1 86 ? -9.824 -6.305 6.433 1.00 96.69 86 SER A O 1
ATOM 661 N N . TYR A 1 87 ? -7.915 -6.842 5.355 1.00 97.19 87 TYR A N 1
ATOM 662 C CA . TYR A 1 87 ? -8.491 -7.173 4.057 1.00 97.19 87 TYR A CA 1
ATOM 663 C C . TYR A 1 87 ? -7.747 -8.355 3.438 1.00 97.19 87 TYR A C 1
ATOM 665 O O . TYR A 1 87 ? -6.519 -8.349 3.342 1.00 97.19 87 TYR A O 1
ATOM 673 N N . VAL A 1 88 ? -8.489 -9.360 2.977 1.00 97.25 88 VAL A N 1
ATOM 674 C CA . VAL A 1 88 ? -7.908 -10.517 2.291 1.00 97.25 88 VAL A CA 1
ATOM 675 C C . VAL A 1 88 ? -7.781 -10.208 0.806 1.00 97.25 88 VAL A C 1
ATOM 677 O O . VAL A 1 88 ? -8.754 -10.251 0.056 1.00 97.25 88 VAL A O 1
ATOM 680 N N . TRP A 1 89 ? -6.559 -9.919 0.384 1.00 96.44 89 TRP A N 1
ATOM 681 C CA . TRP A 1 89 ? -6.205 -9.688 -1.006 1.00 96.44 89 TRP A CA 1
ATOM 682 C C . TRP A 1 89 ? -5.702 -10.979 -1.656 1.00 96.44 89 TRP A C 1
ATOM 684 O O . TRP A 1 89 ? -4.973 -11.759 -1.046 1.00 96.44 89 TRP A O 1
ATOM 694 N N . ASN A 1 90 ? -6.097 -11.208 -2.905 1.00 95.81 90 ASN A N 1
ATOM 695 C CA . ASN A 1 90 ? -5.604 -12.311 -3.722 1.00 95.81 90 ASN A CA 1
ATOM 696 C C . ASN A 1 90 ? -4.619 -11.748 -4.746 1.00 95.81 90 ASN A C 1
ATOM 698 O O . ASN A 1 90 ? -4.986 -10.859 -5.514 1.00 95.81 90 ASN A O 1
ATOM 702 N N . ALA A 1 91 ? -3.399 -12.277 -4.776 1.00 93.94 91 ALA A N 1
ATOM 703 C CA . ALA A 1 91 ? -2.394 -11.894 -5.756 1.00 93.94 91 ALA A CA 1
ATOM 704 C C . ALA A 1 91 ? -2.825 -12.393 -7.149 1.00 93.94 91 ALA A C 1
ATOM 706 O O . ALA A 1 91 ? -2.605 -13.550 -7.500 1.00 93.94 91 ALA A O 1
ATOM 707 N N . THR A 1 92 ? -3.497 -11.567 -7.951 1.00 89.69 92 THR A N 1
ATOM 708 C CA . THR A 1 92 ? -3.971 -11.980 -9.292 1.00 89.69 92 THR A CA 1
ATOM 709 C C . THR A 1 92 ? -2.893 -11.747 -10.359 1.00 89.69 92 THR A C 1
ATOM 711 O O . THR A 1 92 ? -1.748 -11.506 -10.007 1.00 89.69 92 THR A O 1
ATOM 714 N N . ARG A 1 93 ? -3.183 -11.879 -11.665 1.00 67.12 93 ARG A N 1
ATOM 715 C CA . ARG A 1 93 ? -2.179 -11.734 -12.749 1.00 67.12 93 ARG A CA 1
ATOM 716 C C . ARG A 1 93 ? -2.382 -10.491 -13.618 1.00 67.12 93 ARG A C 1
ATOM 718 O O . ARG A 1 93 ? -1.481 -10.093 -14.352 1.00 67.12 93 ARG A O 1
ATOM 725 N N . ASP A 1 94 ? -3.551 -9.875 -13.547 1.00 62.69 94 ASP A N 1
ATOM 726 C CA . ASP A 1 94 ? -4.088 -9.160 -14.703 1.00 62.69 94 ASP A CA 1
ATOM 727 C C . ASP A 1 94 ? -3.406 -7.798 -14.932 1.00 62.69 94 ASP A C 1
ATOM 729 O O . ASP A 1 94 ? -3.475 -7.256 -16.038 1.00 62.69 94 ASP A O 1
ATOM 733 N N . HIS A 1 95 ? -2.679 -7.274 -13.933 1.00 56.12 95 HIS A N 1
ATOM 734 C CA . HIS A 1 95 ? -2.153 -5.902 -13.932 1.00 56.12 95 HIS A CA 1
ATOM 735 C C . HIS A 1 95 ? -0.721 -5.726 -13.378 1.00 56.12 95 HIS A C 1
ATOM 737 O O . HIS A 1 95 ? -0.351 -4.611 -13.010 1.00 56.12 95 HIS A O 1
ATOM 743 N N . TYR A 1 96 ? 0.112 -6.774 -13.338 1.00 62.25 96 TYR A N 1
ATOM 744 C CA . TYR A 1 96 ? 1.365 -6.719 -12.565 1.00 62.25 96 TYR A CA 1
ATOM 745 C C . TYR A 1 96 ? 2.622 -6.338 -13.353 1.00 62.25 96 TYR A C 1
ATOM 747 O O . TYR A 1 96 ? 2.893 -6.822 -14.453 1.00 62.25 96 TYR A O 1
ATOM 755 N N . THR A 1 97 ? 3.422 -5.492 -12.705 1.00 61.97 97 THR A N 1
ATOM 756 C CA . THR A 1 97 ? 4.841 -5.238 -12.968 1.00 61.97 97 THR A CA 1
ATOM 757 C C . THR A 1 97 ? 5.674 -5.887 -11.863 1.00 61.97 97 THR A C 1
ATOM 759 O O . THR A 1 97 ? 5.251 -5.878 -10.711 1.00 61.97 97 THR A O 1
ATOM 762 N N . GLU A 1 98 ? 6.867 -6.393 -12.201 1.00 61.12 98 GLU A N 1
ATOM 763 C CA . GLU A 1 98 ? 7.787 -7.147 -11.317 1.00 61.12 98 GLU A CA 1
ATOM 764 C C . GLU A 1 98 ? 8.115 -6.461 -9.968 1.00 61.12 98 GLU A C 1
ATOM 766 O O . GLU A 1 98 ? 8.632 -7.102 -9.065 1.00 61.12 98 GLU A O 1
ATOM 771 N N . SER A 1 99 ? 7.832 -5.166 -9.781 1.00 68.25 99 SER A N 1
ATOM 772 C CA . SER A 1 99 ? 7.915 -4.496 -8.474 1.00 68.25 99 SER A CA 1
ATOM 773 C C . SER A 1 99 ? 7.205 -3.137 -8.468 1.00 68.25 99 SER A C 1
ATOM 775 O O . SER A 1 99 ? 6.996 -2.525 -9.519 1.00 68.25 99 SER A O 1
ATOM 777 N N . GLY A 1 100 ? 6.879 -2.637 -7.269 1.00 85.00 100 GLY A N 1
ATOM 778 C CA . GLY A 1 100 ? 6.584 -1.216 -7.036 1.00 85.00 100 GLY A CA 1
ATOM 779 C C . GLY A 1 100 ? 5.120 -0.856 -6.791 1.00 85.00 100 GLY A C 1
ATOM 780 O O . GLY A 1 100 ? 4.809 0.333 -6.741 1.00 85.00 100 GLY A O 1
ATOM 781 N N . CYS A 1 101 ? 4.238 -1.840 -6.620 1.00 92.38 101 CYS A N 1
ATOM 782 C CA . CYS A 1 101 ? 2.868 -1.596 -6.173 1.00 92.38 101 CYS A CA 1
ATOM 783 C C . CYS A 1 101 ? 2.835 -1.328 -4.666 1.00 92.38 101 CYS A C 1
ATOM 785 O O . CYS A 1 101 ? 3.668 -1.849 -3.932 1.00 92.38 101 CYS A O 1
ATOM 787 N N . ALA A 1 102 ? 1.880 -0.545 -4.180 1.00 94.88 102 ALA A N 1
ATOM 788 C CA . ALA A 1 102 ? 1.646 -0.343 -2.753 1.00 94.88 102 ALA A CA 1
ATOM 789 C C . ALA A 1 102 ? 0.147 -0.270 -2.467 1.00 94.88 102 ALA A C 1
ATOM 791 O O . ALA A 1 102 ? -0.634 0.126 -3.325 1.00 94.88 102 ALA A O 1
ATOM 792 N N . PHE A 1 103 ? -0.271 -0.619 -1.257 1.00 95.75 103 PHE A N 1
ATOM 793 C CA . PHE A 1 103 ? -1.638 -0.378 -0.821 1.00 95.75 103 PHE A CA 1
ATOM 794 C C . PHE A 1 103 ? -1.755 1.052 -0.309 1.00 95.75 103 PHE A C 1
ATOM 796 O O . PHE A 1 103 ? -0.914 1.508 0.465 1.00 95.75 103 PHE A O 1
ATOM 803 N N . GLU A 1 104 ? -2.801 1.758 -0.715 1.00 96.12 104 GLU A N 1
ATOM 804 C CA . GLU A 1 104 ? -3.157 3.062 -0.170 1.00 96.12 104 GLU A CA 1
ATOM 805 C C . GLU A 1 104 ? -4.470 2.949 0.598 1.00 96.12 104 GLU A C 1
ATOM 807 O O . GLU A 1 104 ? -5.497 2.534 0.060 1.00 96.12 104 GLU A O 1
ATOM 812 N N . LEU A 1 105 ? -4.429 3.320 1.874 1.00 97.31 105 LEU A N 1
ATOM 813 C CA . LEU A 1 105 ? -5.579 3.333 2.758 1.00 97.31 105 LEU A CA 1
ATOM 814 C C . LEU A 1 105 ? -6.008 4.771 3.026 1.00 97.31 105 LEU A C 1
ATOM 816 O O . LEU A 1 105 ? -5.272 5.588 3.589 1.00 97.31 105 LEU A O 1
ATOM 820 N N . VAL A 1 106 ? -7.245 5.059 2.647 1.00 97.38 106 VAL A N 1
ATOM 821 C CA . VAL A 1 106 ? -7.898 6.346 2.843 1.00 97.38 106 VAL A CA 1
ATOM 822 C C . VAL A 1 106 ? -8.815 6.232 4.051 1.00 97.38 106 VAL A C 1
ATOM 824 O O . VAL A 1 106 ? -9.805 5.501 4.031 1.00 97.38 106 VAL A O 1
ATOM 827 N N . SER A 1 107 ? -8.480 6.953 5.119 1.00 96.62 107 SER A N 1
ATOM 828 C CA . SER A 1 107 ? -9.293 6.988 6.336 1.00 96.62 107 SER A CA 1
ATOM 829 C C . SER A 1 107 ? -10.493 7.918 6.162 1.00 96.62 107 SER A C 1
ATOM 831 O O . SER A 1 107 ? -10.358 9.030 5.650 1.00 96.62 107 SER A O 1
ATOM 833 N N . LEU A 1 108 ? -11.667 7.476 6.610 1.00 97.50 108 LEU A N 1
ATOM 834 C CA . LEU A 1 108 ? -12.928 8.201 6.480 1.00 97.50 108 LEU A CA 1
ATOM 835 C C . LEU A 1 108 ? -13.599 8.365 7.849 1.00 97.50 108 LEU A C 1
ATOM 837 O O . LEU A 1 108 ? -13.462 7.515 8.729 1.00 97.50 108 LEU A O 1
ATOM 841 N N . THR A 1 109 ? -14.342 9.456 8.028 1.00 97.31 109 THR A N 1
ATOM 842 C CA . THR A 1 109 ? -15.257 9.632 9.166 1.00 97.31 109 THR A CA 1
ATOM 843 C C . THR A 1 109 ? -16.494 8.738 9.018 1.00 97.31 109 THR A C 1
ATOM 845 O O . THR A 1 109 ? -16.713 8.136 7.965 1.00 97.31 109 THR A O 1
ATOM 848 N N . ASP A 1 110 ? -17.343 8.677 10.049 1.00 97.12 110 ASP A N 1
ATOM 849 C CA . ASP A 1 110 ? -18.624 7.947 10.002 1.00 97.12 110 ASP A CA 1
ATOM 850 C C . ASP A 1 110 ? -19.499 8.400 8.816 1.00 97.12 110 ASP A C 1
ATOM 852 O O . ASP A 1 110 ? -20.114 7.589 8.120 1.00 97.12 110 ASP A O 1
ATOM 856 N N . GLU A 1 111 ? -19.442 9.701 8.518 1.00 96.88 111 GLU A N 1
ATOM 857 C CA . GLU A 1 111 ? -20.145 10.366 7.415 1.00 96.88 111 GLU A CA 1
ATOM 858 C C . GLU A 1 111 ? -19.468 10.177 6.044 1.00 96.88 111 GLU A C 1
ATOM 860 O O . GLU A 1 111 ? -19.918 10.726 5.040 1.00 96.88 111 GLU A O 1
ATOM 865 N N . GLY A 1 112 ? -18.357 9.436 5.976 1.00 94.81 112 GLY A N 1
ATOM 866 C CA . GLY A 1 112 ? -17.605 9.211 4.739 1.00 94.81 112 GLY A CA 1
ATOM 867 C C . GLY A 1 112 ? -16.757 10.405 4.288 1.00 94.81 112 GLY A C 1
ATOM 868 O O . GLY A 1 112 ? -16.390 10.485 3.118 1.00 94.81 112 GLY A O 1
ATOM 869 N N . SER A 1 113 ? -16.445 11.353 5.178 1.00 97.38 113 SER A N 1
ATOM 870 C CA . SER A 1 113 ? -15.545 12.471 4.859 1.00 97.38 113 SER A CA 1
ATOM 871 C C . SER A 1 113 ? -14.080 12.068 5.029 1.00 97.38 113 SER A C 1
ATOM 873 O O . SER A 1 113 ? -13.746 11.331 5.952 1.00 97.38 113 SER A O 1
ATOM 875 N N . LEU A 1 114 ? -13.198 12.573 4.163 1.00 96.56 114 LEU A N 1
ATOM 876 C CA . LEU A 1 114 ? -11.771 12.228 4.154 1.00 96.56 114 LEU A CA 1
ATOM 877 C C . LEU A 1 114 ? -11.037 12.726 5.410 1.00 96.56 114 LEU A C 1
ATOM 879 O O . LEU A 1 114 ? -11.136 13.899 5.774 1.00 96.56 114 LEU A O 1
ATOM 883 N N . ILE A 1 115 ? -10.240 11.845 6.019 1.00 93.44 115 ILE A N 1
ATOM 884 C CA . ILE A 1 115 ? -9.304 12.153 7.105 1.00 93.44 115 ILE A CA 1
ATOM 885 C C . ILE A 1 115 ? -7.882 12.041 6.543 1.00 93.44 115 ILE A C 1
ATOM 887 O O . ILE A 1 115 ? -7.400 10.943 6.279 1.00 93.44 115 ILE A O 1
ATOM 891 N N . LEU A 1 116 ? -7.208 13.179 6.351 1.00 91.62 116 LEU A N 1
ATOM 892 C CA . LEU A 1 116 ? -5.817 13.218 5.883 1.00 91.62 116 LEU A CA 1
ATOM 893 C C . LEU A 1 116 ? -4.824 13.015 7.050 1.00 91.62 116 LEU A C 1
ATOM 895 O O . LEU A 1 116 ? -5.106 13.475 8.161 1.00 91.62 116 LEU A O 1
ATOM 899 N N . PRO A 1 117 ? -3.626 12.442 6.803 1.00 92.69 117 PRO A N 1
ATOM 900 C CA . PRO A 1 117 ? -3.103 11.977 5.511 1.00 92.69 117 PRO A CA 1
ATOM 901 C C . PRO A 1 117 ? -3.539 10.548 5.145 1.00 92.69 117 PRO A C 1
ATOM 903 O O . PRO A 1 117 ? -3.856 9.746 6.021 1.00 92.69 117 PRO A O 1
ATOM 906 N N . ASN A 1 118 ? -3.487 10.225 3.849 1.00 93.19 118 ASN A N 1
ATOM 907 C CA . ASN A 1 118 ? -3.617 8.846 3.377 1.00 93.19 118 ASN A CA 1
ATOM 908 C C . ASN A 1 118 ? -2.399 8.033 3.824 1.00 93.19 118 ASN A C 1
ATOM 910 O O . ASN A 1 118 ? -1.282 8.553 3.897 1.00 93.19 118 ASN A O 1
ATOM 914 N N . LEU A 1 119 ? -2.630 6.762 4.128 1.00 94.31 119 LEU A N 1
ATOM 915 C CA . LEU A 1 119 ? -1.601 5.833 4.573 1.00 94.31 119 LEU A CA 1
ATOM 916 C C . LEU A 1 119 ? -1.181 4.981 3.380 1.00 94.31 119 LEU A C 1
ATOM 918 O O . LEU A 1 119 ? -2.029 4.564 2.597 1.00 94.31 119 LEU A O 1
ATOM 922 N N . THR A 1 120 ? 0.109 4.701 3.238 1.00 95.44 120 THR A N 1
ATOM 923 C CA . THR A 1 120 ? 0.628 3.895 2.126 1.00 95.44 120 THR A CA 1
ATOM 924 C C . THR A 1 120 ? 1.491 2.774 2.682 1.00 95.44 120 THR A C 1
ATOM 926 O O . THR A 1 120 ? 2.337 3.023 3.540 1.00 95.44 120 THR A O 1
ATOM 929 N N . SER A 1 121 ? 1.276 1.541 2.228 1.00 95.06 121 SER A N 1
ATOM 930 C CA . SER A 1 121 ? 2.079 0.391 2.643 1.00 95.06 121 SER A CA 1
ATOM 931 C C . SER A 1 121 ? 3.502 0.474 2.090 1.00 95.06 121 SER A C 1
ATOM 933 O O . SER A 1 121 ? 3.833 1.317 1.253 1.00 95.06 121 SER A O 1
ATOM 935 N N . VAL A 1 122 ? 4.356 -0.457 2.518 1.00 93.75 122 VAL A N 1
ATOM 936 C CA . VAL A 1 122 ? 5.609 -0.714 1.800 1.00 93.75 122 VAL A CA 1
ATOM 937 C C . VAL A 1 122 ? 5.310 -1.154 0.362 1.00 93.75 122 VAL A C 1
ATOM 939 O O . VAL A 1 122 ? 4.260 -1.769 0.126 1.00 93.75 122 VAL A O 1
ATOM 942 N N . PRO A 1 123 ? 6.210 -0.864 -0.591 1.00 93.75 123 PRO A N 1
ATOM 943 C CA . PRO A 1 123 ? 6.084 -1.407 -1.927 1.00 93.75 123 PRO A CA 1
ATOM 944 C C . PRO A 1 123 ? 6.238 -2.930 -1.896 1.00 93.75 123 PRO A C 1
ATOM 946 O O . PRO A 1 123 ? 7.134 -3.458 -1.228 1.00 93.75 123 PRO A O 1
ATOM 949 N N . PHE A 1 124 ? 5.381 -3.614 -2.641 1.00 93.19 124 PHE A N 1
ATOM 950 C CA . PHE A 1 124 ? 5.383 -5.055 -2.823 1.00 93.19 124 PHE A CA 1
ATOM 951 C C . PHE A 1 124 ? 5.450 -5.433 -4.309 1.00 93.19 124 PHE A C 1
ATOM 953 O O . PHE A 1 124 ? 5.222 -4.606 -5.202 1.00 93.19 124 PHE A O 1
ATOM 960 N N . GLY A 1 125 ? 5.826 -6.683 -4.561 1.00 92.50 125 GLY A N 1
ATOM 961 C CA . GLY A 1 125 ? 5.893 -7.312 -5.874 1.00 92.50 125 GLY A CA 1
ATOM 962 C C . GLY A 1 125 ? 5.028 -8.567 -5.930 1.00 92.50 125 GLY A C 1
ATOM 963 O O . GLY A 1 125 ? 4.758 -9.198 -4.905 1.00 92.50 125 GLY A O 1
ATOM 964 N N . VAL A 1 126 ? 4.584 -8.908 -7.140 1.00 92.75 126 VAL A N 1
ATOM 965 C CA . VAL A 1 126 ? 3.889 -10.165 -7.423 1.00 92.75 126 VAL A CA 1
ATOM 966 C C . VAL A 1 126 ? 4.567 -10.851 -8.595 1.00 92.75 126 VAL A C 1
ATOM 968 O O . VAL A 1 126 ? 4.518 -10.354 -9.721 1.00 92.75 126 VAL A O 1
ATOM 971 N N . ASP A 1 127 ? 5.152 -12.011 -8.334 1.00 92.12 127 ASP A N 1
ATOM 972 C CA . ASP A 1 127 ? 5.786 -12.834 -9.348 1.00 92.12 127 ASP A CA 1
ATOM 973 C C . ASP A 1 127 ? 4.783 -13.795 -9.999 1.00 92.12 127 ASP A C 1
ATOM 975 O O . ASP A 1 127 ? 3.889 -14.339 -9.338 1.00 92.12 127 ASP A O 1
ATOM 979 N N . PRO A 1 128 ? 4.907 -14.049 -11.312 1.00 92.19 128 PRO A N 1
ATOM 980 C CA . PRO A 1 128 ? 4.098 -15.057 -11.980 1.00 92.19 128 PRO A CA 1
ATOM 981 C C . PRO A 1 128 ? 4.387 -16.449 -11.410 1.00 92.19 128 PRO A C 1
ATOM 983 O O . PRO A 1 128 ? 5.543 -16.823 -11.244 1.00 92.19 128 PRO A O 1
ATOM 986 N N . ARG A 1 129 ? 3.334 -17.251 -11.198 1.00 92.31 129 ARG A N 1
ATOM 987 C CA . ARG A 1 129 ? 3.493 -18.649 -10.777 1.00 92.31 129 ARG A CA 1
ATOM 988 C C . ARG A 1 129 ? 3.899 -19.551 -11.942 1.00 92.31 129 ARG A C 1
ATOM 990 O O . ARG A 1 129 ? 3.196 -19.623 -12.954 1.00 92.31 129 ARG A O 1
ATOM 997 N N . TYR A 1 130 ? 4.974 -20.302 -11.762 1.00 94.69 130 TYR A N 1
ATOM 998 C CA . TYR A 1 130 ? 5.467 -21.348 -12.651 1.00 94.69 130 TYR A CA 1
ATOM 999 C C . TYR A 1 130 ? 5.186 -22.749 -12.098 1.00 94.69 130 TYR A C 1
ATOM 1001 O O . TYR A 1 130 ? 4.886 -22.944 -10.925 1.00 94.69 130 TYR A O 1
ATOM 1009 N N . THR A 1 131 ? 5.326 -23.768 -12.948 1.00 96.00 131 THR A N 1
ATOM 1010 C CA . THR A 1 131 ? 5.061 -25.174 -12.587 1.00 96.00 131 THR A CA 1
ATOM 1011 C C . THR A 1 131 ? 5.936 -25.700 -11.443 1.00 96.00 131 THR A C 1
ATOM 1013 O O . THR A 1 131 ? 5.539 -26.643 -10.767 1.00 96.00 131 THR A O 1
ATOM 1016 N N . ASN A 1 132 ? 7.125 -25.123 -11.243 1.00 96.50 132 ASN A N 1
ATOM 1017 C CA . ASN A 1 132 ? 8.063 -25.538 -10.194 1.00 96.50 132 ASN A CA 1
ATOM 1018 C C . ASN A 1 132 ? 7.895 -24.750 -8.887 1.00 96.50 132 ASN A C 1
ATOM 1020 O O . ASN A 1 132 ? 8.592 -25.048 -7.916 1.00 96.50 132 ASN A O 1
ATOM 1024 N N . ASP A 1 133 ? 7.015 -23.751 -8.870 1.00 94.00 133 ASP A N 1
ATOM 1025 C CA . ASP A 1 133 ? 6.771 -22.947 -7.681 1.00 94.00 133 ASP A CA 1
ATOM 1026 C C . ASP A 1 133 ? 5.964 -23.751 -6.656 1.00 94.00 133 ASP A C 1
ATOM 1028 O O . ASP A 1 133 ? 5.242 -24.691 -7.018 1.00 94.00 133 ASP A O 1
ATOM 1032 N N . PRO A 1 134 ? 6.067 -23.409 -5.361 1.00 95.56 134 PRO A N 1
ATOM 1033 C CA . PRO A 1 134 ? 5.235 -24.031 -4.340 1.00 95.56 134 PRO A CA 1
ATOM 1034 C C . PRO A 1 134 ? 3.740 -23.838 -4.637 1.00 95.56 134 PRO A C 1
ATOM 1036 O O . PRO A 1 134 ? 3.339 -23.030 -5.476 1.00 95.56 134 PRO A O 1
ATOM 1039 N N . ALA A 1 135 ? 2.886 -24.577 -3.930 1.00 94.75 135 ALA A N 1
ATOM 1040 C CA . ALA A 1 135 ? 1.447 -24.326 -3.956 1.00 94.75 135 ALA A CA 1
ATOM 1041 C C . ALA A 1 1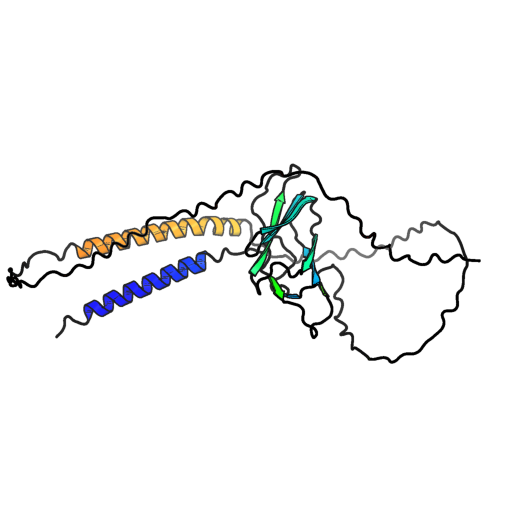35 ? 1.118 -22.918 -3.398 1.00 94.75 135 ALA A C 1
ATOM 1043 O O . ALA A 1 135 ? 1.935 -22.352 -2.663 1.00 94.75 135 ALA A O 1
ATOM 1044 N N . PRO A 1 136 ? -0.056 -22.346 -3.731 1.00 96.00 136 PRO A N 1
ATOM 1045 C CA . PRO A 1 136 ? -0.513 -21.081 -3.161 1.00 96.00 136 PRO A CA 1
ATOM 1046 C C . PRO A 1 136 ? -0.387 -21.036 -1.639 1.00 96.00 136 PRO A C 1
ATOM 1048 O O . PRO A 1 136 ? -0.800 -21.969 -0.948 1.00 96.00 136 PRO A O 1
ATOM 1051 N N . THR A 1 137 ? 0.200 -19.955 -1.133 1.00 94.94 137 THR A N 1
ATOM 1052 C CA . THR A 1 137 ? 0.474 -19.746 0.290 1.00 94.94 137 THR A CA 1
ATOM 1053 C C . THR A 1 137 ? -0.387 -18.604 0.829 1.00 94.94 137 THR A C 1
ATOM 1055 O O . THR A 1 137 ? -0.712 -17.652 0.122 1.00 94.94 137 THR A O 1
ATOM 1058 N N . SER A 1 138 ? -0.793 -18.713 2.094 1.00 94.75 138 SER A N 1
ATOM 1059 C CA . SER A 1 138 ? -1.557 -17.689 2.807 1.00 94.75 138 SER A CA 1
ATOM 1060 C C . SER A 1 138 ? -0.655 -16.925 3.780 1.00 94.75 138 SER A C 1
ATOM 1062 O O . SER A 1 138 ? -0.074 -17.532 4.682 1.00 94.75 138 SER A O 1
ATOM 1064 N N . TYR A 1 139 ? -0.567 -15.605 3.641 1.00 93.56 139 TYR A N 1
ATOM 1065 C CA . TYR A 1 139 ? 0.282 -14.734 4.456 1.00 93.56 139 TYR A CA 1
ATOM 1066 C C . TYR A 1 139 ? -0.531 -13.934 5.478 1.00 93.56 139 TYR A C 1
ATOM 1068 O O . TYR A 1 139 ? -1.573 -13.372 5.148 1.00 93.56 139 TYR A O 1
ATOM 1076 N N . ASN A 1 140 ? -0.016 -13.833 6.710 1.00 90.56 140 ASN A N 1
ATOM 1077 C CA . ASN A 1 140 ? -0.531 -12.951 7.768 1.00 90.56 140 ASN A CA 1
ATOM 1078 C C . ASN A 1 140 ? -1.989 -13.209 8.226 1.00 90.56 140 ASN A C 1
ATOM 1080 O O . ASN A 1 140 ? -2.657 -12.326 8.755 1.00 90.56 140 ASN A O 1
ATOM 1084 N N . PHE A 1 141 ? -2.503 -14.432 8.096 1.00 86.19 141 PHE A N 1
ATOM 1085 C CA . PHE A 1 141 ? -3.873 -14.781 8.519 1.00 86.19 141 PHE A CA 1
ATOM 1086 C C . PHE A 1 141 ? -4.075 -14.905 10.034 1.00 86.19 141 PHE A C 1
ATOM 1088 O O . PHE A 1 141 ? -5.114 -15.385 10.462 1.00 86.19 141 PHE A O 1
ATOM 1095 N N . GLY A 1 142 ? -3.115 -14.421 10.827 1.00 71.75 142 GLY A N 1
ATOM 1096 C CA . GLY A 1 142 ? -3.169 -14.452 12.278 1.00 71.75 142 GLY A CA 1
ATOM 1097 C C . GLY A 1 142 ? -3.241 -15.878 12.789 1.00 71.75 142 GLY A C 1
ATOM 1098 O O . GLY A 1 142 ? -4.328 -16.379 12.983 1.00 71.75 142 GLY A O 1
ATOM 1099 N N . ASP A 1 143 ? -2.091 -16.503 13.025 1.00 46.47 143 ASP A N 1
ATOM 1100 C CA . ASP A 1 143 ? -1.941 -17.476 14.101 1.00 46.47 143 ASP A CA 1
ATOM 1101 C C . ASP A 1 143 ? -0.458 -17.768 14.328 1.00 46.47 143 ASP A C 1
ATOM 1103 O O . ASP A 1 143 ? 0.368 -17.683 13.418 1.00 46.47 143 ASP A O 1
ATOM 1107 N N . THR A 1 144 ? -0.158 -18.029 15.599 1.00 46.94 144 THR A N 1
ATOM 1108 C CA . THR A 1 144 ? 0.997 -18.729 16.180 1.00 46.94 144 THR A CA 1
ATOM 1109 C C . THR A 1 144 ? 2.008 -19.226 15.147 1.00 46.94 144 THR A C 1
ATOM 1111 O O . THR A 1 144 ? 1.570 -19.941 14.251 1.00 46.94 144 THR A O 1
ATOM 1114 N N . PRO A 1 145 ? 3.328 -18.939 15.273 1.00 43.22 145 PRO A N 1
ATOM 1115 C CA . PRO A 1 145 ? 4.348 -19.326 14.297 1.00 43.22 145 PRO A CA 1
ATOM 1116 C C . PRO A 1 145 ? 4.141 -20.776 13.879 1.00 43.22 145 PRO A C 1
ATOM 1118 O O . PRO A 1 145 ? 4.547 -21.714 14.571 1.00 43.22 145 PRO A O 1
ATOM 1121 N N . SER A 1 146 ? 3.455 -20.943 12.750 1.00 44.53 146 SER A N 1
ATOM 1122 C CA . SER A 1 146 ? 3.270 -22.225 12.119 1.00 44.53 146 SER A CA 1
ATOM 1123 C C . SER A 1 146 ? 4.640 -22.487 11.567 1.00 44.53 146 SER A C 1
ATOM 1125 O O . SER A 1 146 ? 5.025 -21.967 10.523 1.00 44.53 146 SER A O 1
ATOM 1127 N N . THR A 1 147 ? 5.424 -23.182 12.391 1.00 45.28 147 THR A N 1
ATOM 1128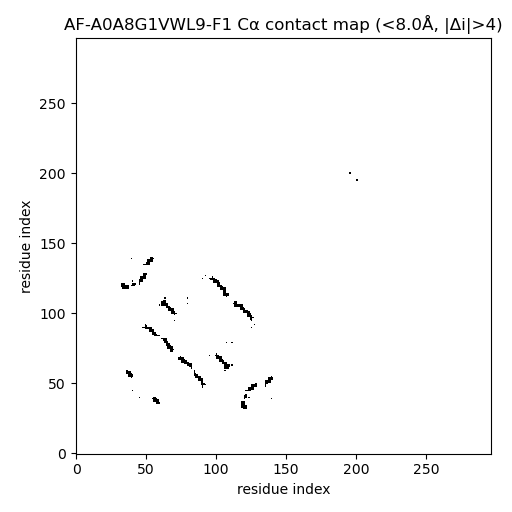 C CA . THR A 1 147 ? 6.658 -23.837 12.003 1.00 45.28 147 THR A CA 1
ATOM 1129 C C . THR A 1 147 ? 6.368 -24.392 10.629 1.00 45.28 147 THR A C 1
ATOM 1131 O O . THR A 1 147 ? 5.495 -25.256 10.505 1.00 45.28 147 THR A O 1
ATOM 1134 N N . ALA A 1 148 ? 7.005 -23.800 9.617 1.00 47.31 148 ALA A N 1
ATOM 1135 C CA . ALA A 1 148 ? 6.936 -24.237 8.242 1.00 47.31 148 ALA A CA 1
ATOM 1136 C C . ALA A 1 148 ? 7.459 -25.672 8.234 1.00 47.31 148 ALA A C 1
ATOM 1138 O O . ALA A 1 148 ? 8.647 -25.936 8.055 1.00 47.31 148 ALA A O 1
ATOM 1139 N N . THR A 1 149 ? 6.571 -26.611 8.550 1.00 43.03 149 THR A N 1
ATOM 1140 C CA . THR A 1 149 ? 6.813 -28.029 8.419 1.00 43.03 149 THR A CA 1
ATOM 1141 C C . THR A 1 149 ? 6.847 -28.192 6.925 1.00 43.03 149 THR A C 1
ATOM 1143 O O . THR A 1 149 ? 5.806 -28.230 6.276 1.00 43.03 149 THR A O 1
ATOM 1146 N N . SER A 1 150 ? 8.063 -28.146 6.381 1.00 45.41 150 SER A N 1
ATOM 1147 C CA . SER A 1 150 ? 8.338 -28.543 5.014 1.00 45.41 150 SER A CA 1
ATOM 1148 C C . SER A 1 150 ? 7.633 -29.875 4.833 1.00 45.41 150 SER A C 1
ATOM 1150 O O . SER A 1 150 ? 8.050 -30.881 5.411 1.00 45.41 150 SER A O 1
ATOM 1152 N N . ALA A 1 151 ? 6.501 -29.859 4.133 1.00 43.41 151 ALA A N 1
ATOM 1153 C CA . ALA A 1 151 ? 5.816 -31.069 3.755 1.00 43.41 151 ALA A CA 1
ATOM 1154 C C . ALA A 1 151 ? 6.774 -31.769 2.797 1.00 43.41 151 ALA A C 1
ATOM 1156 O O . ALA A 1 151 ? 6.879 -31.432 1.622 1.00 43.41 151 ALA A O 1
ATOM 1157 N N . VAL A 1 152 ? 7.566 -32.685 3.350 1.00 45.78 152 VAL A N 1
ATOM 1158 C CA . VAL A 1 152 ? 8.341 -33.636 2.575 1.00 45.78 152 VAL A CA 1
ATOM 1159 C C . VAL A 1 15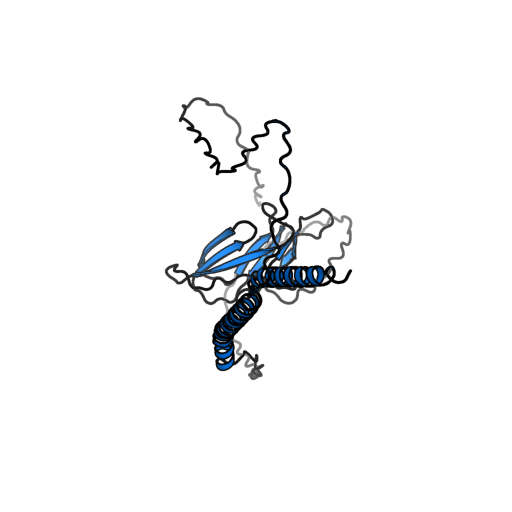2 ? 7.307 -34.432 1.800 1.00 45.78 152 VAL A C 1
ATOM 1161 O O . VAL A 1 152 ? 6.599 -35.261 2.374 1.00 45.78 152 VAL A O 1
ATOM 1164 N N . SER A 1 153 ? 7.200 -34.137 0.507 1.00 41.44 153 SER A N 1
ATOM 1165 C CA . SER A 1 153 ? 6.440 -34.907 -0.467 1.00 41.44 153 SER A CA 1
ATOM 1166 C C . SER A 1 153 ? 6.962 -36.341 -0.464 1.00 41.44 153 SER A C 1
ATOM 1168 O O . SER A 1 153 ? 7.880 -36.707 -1.194 1.00 41.44 153 SER A O 1
ATOM 1170 N N . THR A 1 154 ? 6.407 -37.160 0.420 1.00 41.41 154 THR A N 1
ATOM 1171 C CA . THR A 1 154 ? 6.566 -38.604 0.388 1.00 41.41 154 THR A CA 1
ATOM 1172 C C . THR A 1 154 ? 5.515 -39.111 -0.580 1.00 41.41 154 THR A C 1
ATOM 1174 O O . THR A 1 154 ? 4.325 -39.116 -0.286 1.00 41.41 154 THR A O 1
ATOM 1177 N N . ASN A 1 155 ? 5.967 -39.501 -1.771 1.00 51.97 155 ASN A N 1
ATOM 1178 C CA . ASN A 1 155 ? 5.183 -40.296 -2.706 1.00 51.97 155 ASN A CA 1
ATOM 1179 C C . ASN A 1 155 ? 4.775 -41.606 -2.013 1.00 51.97 155 ASN A C 1
ATOM 1181 O O . ASN A 1 155 ? 5.525 -42.582 -2.043 1.00 51.97 155 ASN A O 1
ATOM 1185 N N . THR A 1 156 ? 3.606 -41.643 -1.379 1.00 39.38 156 THR A N 1
ATOM 1186 C CA . THR A 1 156 ? 2.995 -42.884 -0.905 1.00 39.38 156 THR A CA 1
ATOM 1187 C C . THR A 1 156 ? 1.999 -43.384 -1.938 1.00 39.38 156 THR A C 1
ATOM 1189 O O . THR A 1 156 ? 0.932 -42.828 -2.185 1.00 39.38 156 THR A O 1
ATOM 1192 N N . LEU A 1 157 ? 2.444 -44.459 -2.579 1.00 54.66 157 LEU A N 1
ATOM 1193 C CA . LEU A 1 157 ? 1.712 -45.308 -3.495 1.00 54.66 157 LEU A CA 1
ATOM 1194 C C . LEU A 1 157 ? 0.417 -45.830 -2.848 1.00 54.66 157 LEU A C 1
ATOM 1196 O O . LEU A 1 157 ? 0.372 -46.136 -1.658 1.00 54.66 157 LEU A O 1
ATOM 1200 N N . SER A 1 158 ? -0.607 -45.953 -3.687 1.00 54.06 158 SER A N 1
ATOM 1201 C CA . SER A 1 158 ? -1.957 -46.450 -3.437 1.00 54.06 158 SER A CA 1
ATOM 1202 C C . SER A 1 158 ? -2.075 -47.571 -2.397 1.00 54.06 158 SER A C 1
ATOM 1204 O O . SER A 1 158 ? -1.399 -48.593 -2.481 1.00 54.06 158 SER A O 1
ATOM 1206 N N . SER A 1 159 ? -3.037 -47.440 -1.484 1.00 42.72 159 SER A N 1
ATOM 1207 C CA . SER A 1 159 ? -3.643 -48.570 -0.773 1.00 42.72 159 SER A CA 1
ATOM 1208 C C . SER A 1 159 ? -5.084 -48.220 -0.416 1.00 42.72 159 SER A C 1
ATOM 1210 O O . SER A 1 159 ? -5.350 -47.281 0.327 1.00 42.72 159 SER A O 1
ATOM 1212 N N . SER A 1 160 ? -6.013 -48.960 -1.013 1.00 59.38 160 SER A N 1
ATOM 1213 C CA . SER A 1 160 ? -7.446 -48.903 -0.755 1.00 59.38 160 SER A CA 1
ATOM 1214 C C . SER A 1 160 ? -7.769 -49.430 0.641 1.00 59.38 160 SER A C 1
ATOM 1216 O O . SER A 1 160 ? -7.431 -50.576 0.944 1.00 59.38 160 SER A O 1
ATOM 1218 N N . THR A 1 161 ? -8.518 -48.672 1.435 1.00 40.81 161 THR A N 1
ATOM 1219 C CA . THR A 1 161 ? -9.221 -49.210 2.604 1.00 40.81 161 THR A CA 1
ATOM 1220 C C . THR A 1 161 ? -10.623 -48.618 2.710 1.00 40.81 161 THR A C 1
ATOM 1222 O O . THR A 1 161 ? -10.844 -47.412 2.752 1.00 40.81 161 THR A O 1
ATOM 1225 N N . THR A 1 162 ? -11.572 -49.546 2.694 1.00 48.91 162 THR A N 1
ATOM 1226 C CA . THR A 1 162 ? -13.016 -49.448 2.900 1.00 48.91 162 THR A CA 1
ATOM 1227 C C . THR A 1 162 ? -13.397 -48.707 4.181 1.00 48.91 162 THR A C 1
ATOM 1229 O O . THR A 1 162 ? -12.901 -49.030 5.258 1.00 48.91 162 THR A O 1
ATOM 1232 N N . ILE A 1 163 ? -14.337 -47.766 4.059 1.00 44.72 163 ILE A N 1
ATOM 1233 C CA . ILE A 1 163 ? -14.979 -47.061 5.173 1.00 44.72 163 ILE A CA 1
ATOM 1234 C C . ILE A 1 163 ? -16.170 -47.894 5.661 1.00 44.72 163 ILE A C 1
ATOM 1236 O O . ILE A 1 163 ? -17.115 -48.137 4.911 1.00 44.72 163 ILE A O 1
ATOM 1240 N N . THR A 1 164 ? -16.123 -48.311 6.927 1.00 49.44 164 THR A N 1
ATOM 1241 C CA . THR A 1 164 ? -17.246 -48.905 7.664 1.00 49.44 164 THR A CA 1
ATOM 1242 C C . THR A 1 164 ? -18.029 -47.788 8.356 1.00 49.44 164 THR A C 1
ATOM 1244 O O . THR A 1 164 ? -17.458 -47.000 9.107 1.00 49.44 164 THR A O 1
ATOM 1247 N N . ALA A 1 165 ? -19.331 -47.719 8.086 1.00 54.66 165 ALA A N 1
ATOM 1248 C CA . ALA A 1 165 ? -20.272 -46.788 8.699 1.00 54.66 165 ALA A CA 1
ATOM 1249 C C . ALA A 1 165 ? -20.648 -47.198 10.132 1.00 54.66 165 ALA A C 1
ATOM 1251 O O . ALA A 1 165 ? -20.831 -48.381 10.409 1.00 54.66 165 ALA A O 1
ATOM 1252 N N . ASN A 1 166 ? -20.868 -46.210 11.004 1.00 50.38 166 ASN A N 1
ATOM 1253 C CA . ASN A 1 166 ? -21.604 -46.373 12.258 1.00 50.38 166 ASN A CA 1
ATOM 1254 C C . ASN A 1 166 ? -22.524 -45.146 12.466 1.00 50.38 166 ASN A C 1
ATOM 1256 O O . ASN A 1 166 ? -22.019 -44.023 12.429 1.00 50.38 166 ASN A O 1
ATOM 1260 N N . PRO A 1 167 ? -23.848 -45.324 12.657 1.00 65.94 167 PRO A N 1
ATOM 1261 C CA . PRO A 1 167 ? -24.792 -44.248 12.970 1.00 65.94 167 PRO A CA 1
ATOM 1262 C C . PRO A 1 167 ? -25.105 -44.177 14.482 1.00 65.94 167 PRO A C 1
ATOM 1264 O O . PRO A 1 167 ? -24.573 -44.981 15.247 1.00 65.94 167 PRO A O 1
ATOM 1267 N N . TYR A 1 168 ? -26.020 -43.264 14.863 1.00 41.66 168 TYR A N 1
ATOM 1268 C CA . TYR A 1 168 ? -26.598 -42.999 16.207 1.00 41.66 168 TYR A CA 1
ATOM 1269 C C . TYR A 1 168 ? -25.764 -42.041 17.096 1.00 41.66 168 TYR A C 1
ATOM 1271 O O . TYR A 1 168 ? -24.549 -42.158 17.143 1.00 41.66 168 TYR A O 1
ATOM 1279 N N . THR A 1 169 ? -26.282 -41.064 17.859 1.00 41.28 169 THR A N 1
ATOM 1280 C CA . THR A 1 169 ? -27.632 -40.515 18.126 1.00 41.28 169 THR A CA 1
ATOM 1281 C C . THR A 1 169 ? -27.478 -39.233 18.965 1.00 41.28 169 THR A C 1
ATOM 1283 O O . THR A 1 169 ? -26.602 -39.178 19.816 1.00 41.28 169 THR A O 1
ATOM 1286 N N . ALA A 1 170 ? -28.383 -38.273 18.744 1.00 46.06 170 ALA A N 1
ATOM 1287 C CA . ALA A 1 170 ? -29.085 -37.410 19.710 1.00 46.06 170 ALA A CA 1
ATOM 1288 C C . ALA A 1 170 ? -28.379 -36.792 20.950 1.00 46.06 170 ALA A C 1
ATOM 1290 O O . ALA A 1 170 ? -27.913 -37.486 21.843 1.00 46.06 170 ALA A O 1
ATOM 1291 N N . SER A 1 171 ? -28.605 -35.474 21.079 1.00 56.50 171 SER A N 1
ATOM 1292 C CA . SER A 1 171 ? -29.165 -34.798 22.268 1.00 56.50 171 SER A CA 1
ATOM 1293 C C . SER A 1 171 ? -28.375 -34.800 23.586 1.00 56.50 171 SER A C 1
ATOM 1295 O O . SER A 1 171 ? -28.450 -35.764 24.338 1.00 56.50 171 SER A O 1
ATOM 1297 N N . ALA A 1 172 ? -27.805 -33.639 23.943 1.00 41.69 172 ALA A N 1
ATOM 1298 C CA . ALA A 1 172 ? -28.052 -32.951 25.225 1.00 41.69 172 ALA A CA 1
ATOM 1299 C C . ALA A 1 172 ? -27.230 -31.645 25.341 1.00 41.69 172 ALA A C 1
ATOM 1301 O O . ALA A 1 172 ? -26.010 -31.666 25.463 1.00 41.69 172 ALA A O 1
ATOM 1302 N N . GLU A 1 173 ? -27.929 -30.512 25.359 1.00 48.78 173 GLU A N 1
ATOM 1303 C CA . GLU A 1 173 ? -27.656 -29.367 26.248 1.00 48.78 173 GLU A CA 1
ATOM 1304 C C . GLU A 1 173 ? -28.315 -29.706 27.617 1.00 48.78 173 GLU A C 1
ATOM 1306 O O . GLU A 1 173 ? -29.260 -30.506 27.577 1.00 48.78 173 GLU A O 1
ATOM 1311 N N . PRO A 1 174 ? -27.931 -29.203 28.821 1.00 61.84 174 PRO A N 1
ATOM 1312 C CA . PRO A 1 174 ? -27.049 -28.081 29.205 1.00 61.84 174 PRO A CA 1
ATOM 1313 C C . PRO A 1 174 ? -25.952 -28.457 30.239 1.00 61.84 174 PRO A C 1
ATOM 1315 O O . PRO A 1 174 ? -25.972 -29.545 30.804 1.00 61.84 174 PRO A O 1
ATOM 1318 N N . ALA A 1 175 ? -25.046 -27.524 30.569 1.00 43.88 175 ALA A N 1
ATOM 1319 C CA . ALA A 1 175 ? -24.714 -27.167 31.965 1.00 43.88 175 ALA A CA 1
ATOM 1320 C C . ALA A 1 175 ? -23.571 -26.141 32.042 1.00 43.88 175 ALA A C 1
ATOM 1322 O O . ALA A 1 175 ? -22.430 -26.412 31.672 1.00 43.88 175 ALA A O 1
ATOM 1323 N N . SER A 1 176 ? -23.885 -24.985 32.628 1.00 52.66 176 SER A N 1
ATOM 1324 C CA . SER A 1 176 ? -22.918 -24.071 33.230 1.00 52.66 176 SER A CA 1
ATOM 1325 C C . SER A 1 176 ? -22.052 -24.791 34.263 1.00 52.66 176 SER A C 1
ATOM 1327 O O . SER A 1 176 ? -22.574 -25.372 35.214 1.00 52.66 176 SER A O 1
ATOM 1329 N N . ALA A 1 177 ? -20.734 -24.652 34.141 1.00 49.97 177 ALA A N 1
ATOM 1330 C CA . ALA A 1 177 ? -19.801 -24.868 35.237 1.00 49.97 177 ALA A CA 1
ATOM 1331 C C . ALA A 1 177 ? -18.849 -23.672 35.313 1.00 49.97 177 ALA A C 1
ATOM 1333 O O . ALA A 1 177 ? -17.915 -23.519 34.532 1.00 49.97 177 ALA A O 1
ATOM 1334 N N . THR A 1 178 ? -19.149 -22.804 36.273 1.00 52.12 178 THR A N 1
ATOM 1335 C CA . THR A 1 178 ? -18.263 -21.780 36.812 1.00 52.12 178 THR A CA 1
ATOM 1336 C C . THR A 1 178 ? -17.052 -22.454 37.452 1.00 52.12 178 THR A C 1
ATOM 1338 O O . THR A 1 178 ? -17.195 -23.137 38.465 1.00 52.12 178 THR A O 1
ATOM 1341 N N . THR A 1 179 ? -15.856 -22.207 36.925 1.00 50.44 179 THR A N 1
ATOM 1342 C CA . THR A 1 179 ? -14.601 -22.442 37.649 1.00 50.44 179 THR A CA 1
ATOM 1343 C C . THR A 1 179 ? -13.732 -21.199 37.567 1.00 50.44 179 THR A C 1
ATOM 1345 O O . THR A 1 179 ? -13.011 -20.946 36.606 1.00 50.44 179 THR A O 1
ATOM 1348 N N . SER A 1 180 ? -13.830 -20.413 38.633 1.00 53.84 180 SER A N 1
ATOM 1349 C CA . SER A 1 180 ? -12.916 -19.340 38.988 1.00 53.84 180 SER A CA 1
ATOM 1350 C C . SER A 1 180 ? -11.525 -19.929 39.230 1.00 53.84 180 SER A C 1
ATOM 1352 O O . SER A 1 180 ? -11.273 -20.530 40.273 1.00 53.84 180 SER A O 1
ATOM 1354 N N . SER A 1 181 ? -10.623 -19.759 38.267 1.00 53.66 181 SER A N 1
ATOM 1355 C CA . SER A 1 181 ? -9.186 -19.949 38.460 1.00 53.66 181 SER A CA 1
ATOM 1356 C C . SER A 1 181 ? -8.546 -18.571 38.563 1.00 53.66 181 SER A C 1
ATOM 1358 O O . SER A 1 181 ? -8.369 -17.865 37.573 1.00 53.66 181 SER A O 1
ATOM 1360 N N . SER A 1 182 ? -8.269 -18.153 39.795 1.00 55.16 182 SER A N 1
ATOM 1361 C CA . SER A 1 182 ? -7.475 -16.969 40.098 1.00 55.16 182 SER A CA 1
ATOM 1362 C C . SER A 1 182 ? -6.000 -17.270 39.831 1.00 55.16 182 SER A C 1
ATOM 1364 O O . SER A 1 182 ? -5.291 -17.761 40.711 1.00 55.16 182 SER A O 1
ATOM 1366 N N . THR A 1 183 ? -5.533 -16.986 38.619 1.00 60.41 183 THR A N 1
ATOM 1367 C CA . THR A 1 183 ? -4.100 -16.904 38.315 1.00 60.41 183 THR A CA 1
ATOM 1368 C C . THR A 1 183 ? -3.534 -15.565 38.799 1.00 60.41 183 THR A C 1
ATOM 1370 O O . THR A 1 183 ? -4.192 -14.532 38.644 1.00 60.41 183 THR A O 1
ATOM 1373 N N . PRO A 1 184 ? -2.340 -15.559 39.416 1.00 55.53 184 PRO A N 1
ATOM 1374 C CA . PRO A 1 184 ? -1.754 -14.365 39.998 1.00 55.53 184 PRO A CA 1
ATOM 1375 C C . PRO A 1 184 ? -1.423 -13.335 38.916 1.00 55.53 184 PRO A C 1
ATOM 1377 O O . PRO A 1 184 ? -0.857 -13.640 37.871 1.00 55.53 184 PRO A O 1
ATOM 1380 N N . ASN A 1 185 ? -1.809 -12.105 39.225 1.00 51.25 185 ASN A N 1
ATOM 1381 C CA . ASN A 1 185 ? -1.544 -10.873 38.506 1.00 51.25 185 ASN A CA 1
ATOM 1382 C C . ASN A 1 185 ? -0.026 -10.639 38.388 1.00 51.25 185 ASN A C 1
ATOM 1384 O O . ASN A 1 185 ? 0.574 -9.999 39.255 1.00 51.25 185 ASN A O 1
ATOM 1388 N N . GLU A 1 186 ? 0.606 -11.164 37.336 1.00 51.44 186 GLU A N 1
ATOM 1389 C CA . GLU A 1 186 ? 1.925 -10.691 36.925 1.00 51.44 186 GLU A CA 1
ATOM 1390 C C . GLU A 1 186 ? 1.759 -9.294 36.330 1.00 51.44 186 GLU A C 1
ATOM 1392 O O . GLU A 1 186 ? 1.204 -9.097 35.249 1.00 51.44 186 GLU A O 1
ATOM 1397 N N . SER A 1 187 ? 2.204 -8.305 37.103 1.00 51.75 187 SER A N 1
ATOM 1398 C CA . SER A 1 187 ? 2.306 -6.915 36.683 1.00 51.75 187 SER A CA 1
ATOM 1399 C C . SER A 1 187 ? 3.055 -6.853 35.347 1.00 51.75 187 SER A C 1
ATOM 1401 O O . SER A 1 187 ? 4.226 -7.242 35.313 1.00 51.75 187 SER A O 1
ATOM 1403 N N . PRO A 1 188 ? 2.444 -6.353 34.257 1.00 55.47 188 PRO A N 1
ATOM 1404 C CA . PRO A 1 188 ? 3.156 -6.185 33.004 1.00 55.47 188 PRO A CA 1
ATOM 1405 C C . PRO A 1 188 ? 4.292 -5.195 33.247 1.00 55.47 188 PRO A C 1
ATOM 1407 O O . PRO A 1 188 ? 4.073 -4.014 33.524 1.00 55.47 188 PRO A O 1
ATOM 1410 N N . THR A 1 189 ? 5.524 -5.697 33.186 1.00 55.31 189 THR A N 1
ATOM 1411 C CA . THR A 1 189 ? 6.721 -4.868 33.102 1.00 55.31 189 THR A CA 1
ATOM 1412 C C . THR A 1 189 ? 6.534 -3.980 31.881 1.00 55.31 189 THR A C 1
ATOM 1414 O O . THR A 1 189 ? 6.575 -4.458 30.748 1.00 55.31 189 THR A O 1
ATOM 1417 N N . ALA A 1 190 ? 6.247 -2.699 32.114 1.00 47.91 190 ALA A N 1
ATOM 1418 C CA . ALA A 1 190 ? 6.101 -1.705 31.071 1.00 47.91 190 ALA A CA 1
ATOM 1419 C C . ALA A 1 190 ? 7.427 -1.615 30.311 1.00 47.91 190 ALA A C 1
ATOM 1421 O O . ALA A 1 190 ? 8.360 -0.927 30.724 1.00 47.91 190 ALA A O 1
ATOM 1422 N N . ILE A 1 191 ? 7.525 -2.343 29.200 1.00 50.88 191 ILE A N 1
ATOM 1423 C CA . ILE A 1 191 ? 8.573 -2.138 28.212 1.00 50.88 191 ILE A CA 1
ATOM 1424 C C . ILE A 1 191 ? 8.306 -0.744 27.659 1.00 50.88 191 ILE A C 1
ATOM 1426 O O . ILE A 1 191 ? 7.400 -0.542 26.850 1.00 50.88 191 ILE A O 1
ATOM 1430 N N . ALA A 1 192 ? 9.049 0.235 28.170 1.00 51.50 192 ALA A N 1
ATOM 1431 C CA . ALA A 1 192 ? 9.011 1.607 27.709 1.00 51.50 192 ALA A CA 1
ATOM 1432 C C . ALA A 1 192 ? 9.453 1.630 26.240 1.00 51.50 192 ALA A C 1
ATOM 1434 O O . ALA A 1 192 ? 10.637 1.748 25.929 1.00 51.50 192 ALA A O 1
ATOM 1435 N N . LYS A 1 193 ? 8.494 1.480 25.321 1.00 52.94 193 LYS A N 1
ATOM 1436 C CA . LYS A 1 193 ? 8.678 1.804 23.909 1.00 52.94 193 LYS A CA 1
ATOM 1437 C C . LYS A 1 193 ? 8.996 3.296 23.868 1.00 52.94 193 LYS A C 1
ATOM 1439 O O . LYS A 1 193 ? 8.103 4.127 24.014 1.00 52.94 193 LYS A O 1
ATOM 1444 N N . GLY A 1 194 ? 10.283 3.622 23.771 1.00 58.41 194 GLY A N 1
ATOM 1445 C CA . GLY A 1 194 ? 10.803 4.984 23.715 1.00 58.41 194 GLY A CA 1
ATOM 1446 C C . GLY A 1 194 ? 10.376 5.681 22.429 1.00 58.41 194 GLY A C 1
ATOM 1447 O O . GLY A 1 194 ? 11.170 5.841 21.509 1.00 58.41 194 GLY A O 1
ATOM 1448 N N . GLY A 1 195 ? 9.105 6.068 22.345 1.00 71.19 195 GLY A N 1
ATOM 1449 C CA . GLY A 1 195 ? 8.617 6.987 21.330 1.00 71.19 195 GLY A CA 1
ATOM 1450 C C . GLY A 1 195 ? 9.220 8.366 21.572 1.00 71.19 195 GLY A C 1
ATOM 1451 O O . GLY A 1 195 ? 9.312 8.814 22.716 1.00 71.19 195 GLY A O 1
ATOM 1452 N N . LEU A 1 196 ? 9.645 9.039 20.499 1.00 68.19 196 LEU A N 1
ATOM 1453 C CA . LEU A 1 196 ? 10.153 10.406 20.591 1.00 68.19 196 LEU A CA 1
ATOM 1454 C C . LEU A 1 196 ? 9.127 11.281 21.311 1.00 68.19 196 LEU A C 1
ATOM 1456 O O . LEU A 1 196 ? 7.957 11.346 20.918 1.00 68.19 196 LEU A O 1
ATOM 1460 N N . THR A 1 197 ? 9.598 11.959 22.355 1.00 72.38 197 THR A N 1
ATOM 1461 C CA . THR A 1 197 ? 8.794 12.891 23.143 1.00 72.38 197 THR A CA 1
ATOM 1462 C C . THR A 1 197 ? 8.139 13.918 22.217 1.00 72.38 197 THR A C 1
ATOM 1464 O O . THR A 1 197 ? 8.706 14.314 21.194 1.00 72.38 197 THR A O 1
ATOM 1467 N N . THR A 1 198 ? 6.936 14.376 22.557 1.00 67.00 198 THR A N 1
ATOM 1468 C CA . THR A 1 198 ? 6.197 15.393 21.787 1.00 67.00 198 THR A CA 1
ATOM 1469 C C . THR A 1 198 ? 7.044 16.636 21.497 1.00 67.00 198 THR A C 1
ATOM 1471 O O . THR A 1 198 ? 6.964 17.189 20.402 1.00 67.00 198 THR A O 1
ATOM 1474 N N . ALA A 1 199 ? 7.941 17.006 22.415 1.00 65.06 199 ALA A N 1
ATOM 1475 C CA . ALA A 1 199 ? 8.910 18.083 22.224 1.00 65.06 199 ALA A CA 1
ATOM 1476 C C . ALA A 1 199 ? 9.890 17.834 21.055 1.00 65.06 199 ALA A C 1
ATOM 1478 O O . ALA A 1 199 ? 10.205 18.760 20.308 1.00 65.06 199 ALA A O 1
ATOM 1479 N N . GLN A 1 200 ? 10.337 16.593 20.838 1.00 68.88 200 GLN A N 1
ATOM 1480 C CA . GLN A 1 200 ? 11.218 16.253 19.715 1.00 68.88 200 GLN A CA 1
ATOM 1481 C C . GLN A 1 200 ? 10.478 16.267 18.370 1.00 68.88 200 GLN A C 1
ATOM 1483 O O . GLN A 1 200 ? 11.048 16.711 17.374 1.00 68.88 200 GLN A O 1
ATOM 1488 N N . LYS A 1 201 ? 9.202 15.852 18.330 1.00 68.50 201 LYS A N 1
ATOM 1489 C CA . LYS A 1 201 ? 8.384 15.915 17.101 1.00 68.50 201 LYS A CA 1
ATOM 1490 C C . LYS A 1 201 ? 8.181 17.358 16.622 1.00 68.50 201 LYS A C 1
ATOM 1492 O O . LYS A 1 201 ? 8.280 17.627 15.427 1.00 68.50 201 LYS A O 1
ATOM 1497 N N . VAL A 1 202 ? 7.980 18.298 17.548 1.00 71.06 202 VAL A N 1
ATOM 1498 C CA . VAL A 1 202 ? 7.825 19.726 17.214 1.00 71.06 202 VAL A CA 1
ATOM 1499 C C . VAL A 1 202 ? 9.143 20.343 16.724 1.00 71.06 202 VAL A C 1
ATOM 1501 O O . VAL A 1 202 ? 9.135 21.130 15.777 1.00 71.06 202 VAL A O 1
ATOM 1504 N N . GLY A 1 203 ? 10.285 19.947 17.300 1.00 66.44 203 GLY A N 1
ATOM 1505 C CA . GLY A 1 203 ? 11.603 20.449 16.892 1.00 66.44 203 GLY A CA 1
ATOM 1506 C C . GLY A 1 203 ? 11.964 20.133 15.434 1.00 66.44 203 GLY A C 1
ATOM 1507 O O . GLY A 1 203 ? 12.510 20.987 14.734 1.00 66.44 203 GLY A O 1
ATOM 1508 N N . VAL A 1 204 ? 11.610 18.939 14.945 1.00 68.38 204 VAL A N 1
ATOM 1509 C CA . VAL A 1 204 ? 11.881 18.540 13.551 1.00 68.38 204 VAL A CA 1
ATOM 1510 C C . VAL A 1 204 ? 10.929 19.233 12.569 1.00 68.38 204 VAL A C 1
ATOM 1512 O O . VAL A 1 204 ? 11.365 19.654 11.498 1.00 68.38 204 VAL A O 1
ATOM 1515 N N . GLY A 1 205 ? 9.660 19.432 12.947 1.00 68.62 205 GLY A N 1
ATOM 1516 C CA . GLY A 1 205 ? 8.647 20.045 12.079 1.00 68.62 205 GLY A CA 1
ATOM 1517 C C . GLY A 1 205 ? 8.940 21.497 11.680 1.00 68.62 205 GLY A C 1
ATOM 1518 O O . GLY A 1 205 ? 8.624 21.901 10.564 1.00 68.62 205 GLY A O 1
ATOM 1519 N N . LEU A 1 206 ? 9.590 22.279 12.551 1.00 76.12 206 LEU A N 1
ATOM 1520 C CA . LEU A 1 206 ? 9.913 23.690 12.278 1.00 76.12 206 LEU A CA 1
ATOM 1521 C C . LEU A 1 206 ? 11.347 23.917 11.778 1.00 76.12 206 LEU A C 1
ATOM 1523 O O . LEU A 1 206 ? 11.606 24.903 11.084 1.00 76.12 206 LEU A O 1
ATOM 1527 N N . GLY A 1 207 ? 12.285 23.020 12.100 1.00 81.12 207 GLY A N 1
ATOM 1528 C CA . GLY A 1 207 ? 13.697 23.194 11.748 1.00 81.12 207 GLY A CA 1
ATOM 1529 C C . GLY A 1 207 ? 13.964 23.128 10.242 1.00 81.12 207 GLY A C 1
ATOM 1530 O O . GLY A 1 207 ? 14.729 23.935 9.711 1.00 81.12 207 GLY A O 1
ATOM 1531 N N . VAL A 1 208 ? 13.303 22.207 9.535 1.00 84.56 208 VAL A N 1
ATOM 1532 C CA . VAL A 1 208 ? 13.508 21.992 8.094 1.00 84.56 208 VAL A CA 1
ATOM 1533 C C . VAL A 1 208 ? 13.071 23.196 7.242 1.00 84.56 208 VAL A C 1
ATOM 1535 O O . VAL A 1 208 ? 13.903 23.681 6.470 1.00 84.56 208 VAL A O 1
ATOM 1538 N N . PRO A 1 209 ? 11.845 23.752 7.371 1.00 84.12 209 PRO A N 1
ATOM 1539 C CA . PRO A 1 209 ? 11.433 24.879 6.531 1.00 84.12 209 PRO A CA 1
ATOM 1540 C C . PRO A 1 209 ? 12.276 26.140 6.779 1.00 84.12 209 PRO A C 1
ATOM 1542 O O . PRO A 1 209 ? 12.653 26.823 5.824 1.00 84.12 209 PRO A O 1
ATOM 1545 N N . LEU A 1 210 ? 12.649 26.421 8.035 1.00 87.50 210 LEU A N 1
ATOM 1546 C CA . LEU A 1 210 ? 13.522 27.553 8.367 1.00 87.50 210 LEU A CA 1
ATOM 1547 C C . LEU A 1 210 ? 14.948 27.360 7.831 1.00 87.50 210 LEU A C 1
ATOM 1549 O O . LEU A 1 210 ? 15.552 28.311 7.329 1.00 87.50 210 LEU A O 1
ATOM 1553 N N . GLY A 1 211 ? 15.469 26.130 7.871 1.00 91.94 211 GLY A N 1
ATOM 1554 C CA . GLY A 1 211 ? 16.771 25.789 7.299 1.00 91.94 211 GLY A CA 1
ATOM 1555 C C . GLY A 1 211 ? 16.824 25.989 5.781 1.00 91.94 211 GLY A C 1
ATOM 1556 O O . GLY A 1 211 ? 17.757 26.615 5.272 1.00 91.94 211 GLY A O 1
ATOM 1557 N N . VAL A 1 212 ? 15.800 25.527 5.053 1.00 93.75 212 VAL A N 1
ATOM 1558 C CA . VAL A 1 212 ? 15.710 25.692 3.590 1.00 93.75 212 VAL A CA 1
ATOM 1559 C C . VAL A 1 212 ? 15.593 27.169 3.205 1.00 93.75 212 VAL A C 1
ATOM 1561 O O . VAL A 1 212 ? 16.256 27.612 2.261 1.00 93.75 212 VAL A O 1
ATOM 1564 N N . LEU A 1 213 ? 14.819 27.960 3.955 1.00 93.19 213 LEU A N 1
ATOM 1565 C CA . LEU A 1 213 ? 14.688 29.401 3.725 1.00 93.19 213 LEU A CA 1
ATOM 1566 C C . LEU A 1 213 ? 16.034 30.128 3.905 1.00 93.19 213 LEU A C 1
ATOM 1568 O O . LEU A 1 213 ? 16.436 30.917 3.046 1.00 93.19 213 LEU A O 1
ATOM 1572 N N . ALA A 1 214 ? 16.761 29.822 4.984 1.00 94.25 214 ALA A N 1
ATOM 1573 C CA . ALA A 1 214 ? 18.064 30.419 5.271 1.00 94.25 214 ALA A CA 1
ATOM 1574 C C . ALA A 1 214 ? 19.115 30.066 4.203 1.00 94.25 214 ALA A C 1
ATOM 1576 O O . ALA A 1 214 ? 19.833 30.947 3.720 1.00 94.25 214 ALA A O 1
ATOM 1577 N N . LEU A 1 215 ? 19.173 28.797 3.780 1.00 93.69 215 LEU A N 1
ATOM 1578 C CA . LEU A 1 215 ? 20.077 28.350 2.716 1.00 93.69 215 LEU A CA 1
ATOM 1579 C C . LEU A 1 215 ? 19.742 28.992 1.363 1.00 93.69 215 LEU A C 1
ATOM 1581 O O . LEU A 1 215 ? 20.653 29.375 0.625 1.00 93.69 215 LEU A O 1
ATOM 1585 N N . SER A 1 216 ? 18.456 29.178 1.059 1.00 93.19 216 SER A N 1
ATOM 1586 C CA . SER A 1 216 ? 18.003 29.837 -0.172 1.00 93.19 216 SER A CA 1
ATOM 1587 C C . SER A 1 216 ? 18.427 31.308 -0.220 1.00 93.19 216 SER A C 1
ATOM 1589 O O . SER A 1 216 ? 18.969 31.762 -1.232 1.00 93.19 216 SER A O 1
ATOM 1591 N N . LEU A 1 217 ? 18.269 32.046 0.888 1.00 95.62 217 LEU A N 1
ATOM 1592 C CA . LEU A 1 217 ? 18.737 33.433 0.994 1.00 95.62 217 LEU A CA 1
ATOM 1593 C C . LEU A 1 217 ? 20.261 33.534 0.862 1.00 95.62 217 LEU A C 1
ATOM 1595 O O . LEU A 1 217 ? 20.765 34.376 0.114 1.00 95.62 217 LEU A O 1
ATOM 1599 N N . ALA A 1 218 ? 21.001 32.664 1.555 1.00 94.69 218 ALA A N 1
ATOM 1600 C CA . ALA A 1 218 ? 22.459 32.638 1.481 1.00 94.69 218 ALA A CA 1
ATOM 1601 C C . ALA A 1 218 ? 22.947 32.345 0.050 1.00 94.69 218 ALA A C 1
ATOM 1603 O O . ALA A 1 218 ? 23.839 33.031 -0.458 1.00 94.69 218 ALA A O 1
ATOM 1604 N N . GLY A 1 219 ? 22.320 31.382 -0.634 1.00 94.38 219 GLY A N 1
ATOM 1605 C CA . GLY A 1 219 ? 22.605 31.053 -2.030 1.00 94.38 219 GLY A CA 1
ATOM 1606 C C . GLY A 1 219 ? 22.343 32.224 -2.981 1.00 94.38 219 GLY A C 1
ATOM 1607 O O . GLY A 1 219 ? 23.197 32.547 -3.814 1.00 94.38 219 GLY A O 1
ATOM 1608 N N . ALA A 1 220 ? 21.208 32.912 -2.820 1.00 94.25 220 ALA A N 1
ATOM 1609 C CA . ALA A 1 220 ? 20.854 34.081 -3.622 1.00 94.25 220 ALA A CA 1
ATOM 1610 C C . ALA A 1 220 ? 21.856 35.235 -3.440 1.00 94.25 220 ALA A C 1
ATOM 1612 O O . ALA A 1 220 ? 22.334 35.806 -4.427 1.00 94.25 220 ALA A O 1
ATOM 1613 N N . LEU A 1 221 ? 22.247 35.537 -2.196 1.00 95.19 221 LEU A N 1
ATOM 1614 C CA . LEU A 1 221 ? 23.236 36.577 -1.893 1.00 95.19 221 LEU A CA 1
ATOM 1615 C C . LEU A 1 221 ? 24.605 36.265 -2.510 1.00 95.19 221 LEU A C 1
ATOM 1617 O O . LEU A 1 221 ? 25.218 37.129 -3.146 1.00 95.19 221 LEU A O 1
ATOM 1621 N N . LEU A 1 222 ? 25.067 35.018 -2.394 1.00 94.62 222 LEU A N 1
ATOM 1622 C CA . LEU A 1 222 ? 26.348 34.581 -2.953 1.00 94.62 222 LEU A CA 1
ATOM 1623 C C . LEU A 1 222 ? 26.333 34.651 -4.492 1.00 94.62 222 LEU A C 1
ATOM 1625 O O . LEU A 1 222 ? 27.302 35.101 -5.116 1.00 94.62 222 LEU A O 1
ATOM 1629 N N . PHE A 1 223 ? 25.210 34.291 -5.120 1.00 92.25 223 PHE A N 1
ATOM 1630 C CA . PHE A 1 223 ? 25.020 34.414 -6.565 1.00 92.25 223 PHE A CA 1
ATOM 1631 C C . PHE A 1 223 ? 25.061 35.877 -7.038 1.00 92.25 223 PHE A C 1
ATOM 1633 O O . PHE A 1 223 ? 25.775 36.198 -7.998 1.00 92.25 223 PHE A O 1
ATOM 1640 N N . MET A 1 224 ? 24.371 36.789 -6.343 1.00 92.44 224 MET A N 1
ATOM 1641 C CA . MET A 1 224 ? 24.398 38.219 -6.673 1.00 92.44 224 MET A CA 1
ATOM 1642 C C . MET A 1 224 ? 25.795 38.826 -6.496 1.00 92.44 224 MET A C 1
ATOM 1644 O O . MET A 1 224 ? 26.247 39.589 -7.357 1.00 92.44 224 MET A O 1
ATOM 1648 N N . TYR A 1 225 ? 26.518 38.441 -5.442 1.00 90.31 225 TYR A N 1
ATOM 1649 C CA . TYR A 1 225 ? 27.884 38.905 -5.201 1.00 90.31 225 TYR A CA 1
ATOM 1650 C C . TYR A 1 225 ? 28.837 38.481 -6.331 1.00 90.31 225 TYR A C 1
ATOM 1652 O O . TYR A 1 225 ? 29.568 39.309 -6.886 1.00 90.31 225 TYR A O 1
ATOM 1660 N N . ARG A 1 226 ? 28.761 37.217 -6.775 1.00 89.06 226 ARG A N 1
ATOM 1661 C CA . ARG A 1 226 ? 29.554 36.723 -7.916 1.00 89.06 226 ARG A CA 1
ATOM 1662 C C . ARG A 1 226 ? 29.207 37.428 -9.225 1.00 89.06 226 ARG A C 1
ATOM 1664 O O . ARG A 1 226 ? 30.105 37.692 -10.027 1.00 89.06 226 ARG A O 1
ATOM 1671 N N . ARG A 1 227 ? 27.931 37.754 -9.458 1.00 87.31 227 ARG A N 1
ATOM 1672 C CA . ARG A 1 227 ? 27.505 38.494 -10.659 1.00 87.31 227 ARG A CA 1
ATOM 1673 C C . ARG A 1 227 ? 28.089 39.906 -10.686 1.00 87.31 227 ARG A C 1
ATOM 1675 O O . ARG A 1 227 ? 28.494 40.369 -11.751 1.00 87.31 227 ARG A O 1
ATOM 1682 N N . ARG A 1 228 ? 28.178 40.573 -9.531 1.00 86.69 228 ARG A N 1
ATOM 1683 C CA . ARG A 1 228 ? 28.717 41.936 -9.429 1.00 86.69 228 ARG A CA 1
ATOM 1684 C C . ARG A 1 228 ? 30.223 41.986 -9.698 1.00 86.69 228 ARG A C 1
ATOM 1686 O O . ARG A 1 228 ? 30.667 42.862 -10.432 1.00 86.69 228 ARG A O 1
ATOM 1693 N N . GLN A 1 229 ? 30.986 40.995 -9.229 1.00 83.50 229 GLN A N 1
ATOM 1694 C CA . GLN A 1 229 ? 32.429 40.915 -9.502 1.00 83.50 229 GLN A CA 1
ATOM 1695 C C . GLN A 1 229 ? 32.766 40.764 -10.995 1.00 83.50 229 GLN A C 1
ATOM 1697 O O . GLN A 1 229 ? 33.803 41.247 -11.443 1.00 83.50 229 GLN A O 1
ATOM 1702 N N . ARG A 1 230 ? 31.892 40.135 -11.792 1.00 77.62 230 ARG A N 1
ATOM 1703 C CA . ARG A 1 230 ? 32.119 39.979 -13.240 1.00 77.62 230 ARG A CA 1
ATOM 1704 C C . ARG A 1 230 ? 31.901 41.264 -14.038 1.00 77.62 230 ARG A C 1
ATOM 1706 O O . ARG A 1 230 ? 32.455 41.384 -15.121 1.00 77.62 230 ARG A O 1
ATOM 1713 N N . ARG A 1 231 ? 31.122 42.219 -13.520 1.00 75.31 231 ARG A N 1
ATOM 1714 C CA . ARG A 1 231 ? 30.842 43.490 -14.210 1.00 75.31 231 ARG A CA 1
ATOM 1715 C C . ARG A 1 231 ? 31.920 44.556 -13.987 1.00 75.31 231 ARG A C 1
ATOM 1717 O O . ARG A 1 231 ? 31.976 45.500 -14.756 1.00 75.31 231 ARG A O 1
ATOM 1724 N N . GLY A 1 232 ? 32.793 44.390 -12.990 1.00 64.88 232 GLY A N 1
ATOM 1725 C CA . GLY A 1 232 ? 33.843 45.362 -12.649 1.00 64.88 232 GLY A CA 1
ATOM 1726 C C . GLY A 1 232 ? 35.196 45.169 -13.346 1.00 64.88 232 GLY A C 1
ATOM 1727 O O . GLY A 1 232 ? 36.158 45.814 -12.954 1.00 64.88 232 GLY A O 1
ATOM 1728 N N . ARG A 1 233 ? 35.318 44.264 -14.328 1.00 62.12 233 ARG A N 1
ATOM 1729 C CA . ARG A 1 233 ? 36.570 44.040 -15.090 1.00 62.12 233 ARG A CA 1
ATOM 1730 C C . ARG A 1 233 ? 36.437 44.353 -16.587 1.00 62.12 233 ARG A C 1
ATOM 1732 O O . ARG A 1 233 ? 37.216 43.849 -17.385 1.00 62.12 233 ARG A O 1
ATOM 1739 N N . GLY A 1 234 ? 35.427 45.137 -16.956 1.00 58.31 234 GLY A N 1
ATOM 1740 C CA . GLY A 1 234 ? 35.094 45.468 -18.342 1.00 58.31 234 GLY A CA 1
ATOM 1741 C C . GLY A 1 234 ? 35.499 46.869 -18.795 1.00 58.31 234 GLY A C 1
ATOM 1742 O O . GLY A 1 234 ? 34.946 47.321 -19.788 1.00 58.31 234 GLY A O 1
ATOM 1743 N N . ASP A 1 235 ? 36.414 47.554 -18.103 1.00 56.50 235 ASP A N 1
ATOM 1744 C CA . ASP A 1 235 ? 36.961 48.816 -18.605 1.00 56.50 235 ASP A CA 1
ATOM 1745 C C . ASP A 1 235 ? 38.232 48.565 -19.420 1.00 56.50 235 ASP A C 1
ATOM 1747 O O . ASP A 1 235 ? 39.282 48.204 -18.888 1.00 56.50 235 ASP A O 1
ATOM 1751 N N . GLY A 1 236 ? 38.124 48.826 -20.725 1.00 57.94 236 GLY A N 1
ATOM 1752 C CA . GLY A 1 236 ? 39.117 49.698 -21.344 1.00 57.94 236 GLY A CA 1
ATOM 1753 C C . GLY A 1 236 ? 40.103 49.111 -22.348 1.00 57.94 236 GLY A C 1
ATOM 1754 O O . GLY A 1 236 ? 41.185 49.672 -22.486 1.00 57.94 236 GLY A O 1
ATOM 1755 N N . SER A 1 237 ? 39.778 48.064 -23.106 1.00 51.44 237 SER A N 1
ATOM 1756 C CA . SER A 1 237 ? 40.512 47.826 -24.359 1.00 51.44 237 SER A CA 1
ATOM 1757 C C . SER A 1 237 ? 39.589 47.348 -25.469 1.00 51.44 237 SER A C 1
ATOM 1759 O O . SER A 1 237 ? 39.219 46.184 -25.564 1.00 51.44 237 SER A O 1
ATOM 1761 N N . VAL A 1 238 ? 39.198 48.296 -26.317 1.00 62.75 238 VAL A N 1
ATOM 1762 C CA . VAL A 1 238 ? 38.609 48.043 -27.631 1.00 62.75 238 VAL A CA 1
ATOM 1763 C C . VAL A 1 238 ? 39.774 47.684 -28.562 1.00 62.75 238 VAL A C 1
ATOM 1765 O O . VAL A 1 238 ? 40.579 48.575 -28.842 1.00 62.75 238 VAL A O 1
ATOM 1768 N N . PRO A 1 239 ? 39.941 46.438 -29.049 1.00 50.66 239 PRO A N 1
ATOM 1769 C CA . PRO A 1 239 ? 40.800 46.208 -30.192 1.00 50.66 239 PRO A CA 1
ATOM 1770 C C . PRO A 1 239 ? 39.989 46.520 -31.445 1.00 50.66 239 PRO A C 1
ATOM 1772 O O . PRO A 1 239 ? 38.861 46.060 -31.626 1.00 50.66 239 PRO A O 1
ATOM 1775 N N . ALA A 1 240 ? 40.597 47.363 -32.265 1.00 56.72 240 ALA A N 1
ATOM 1776 C CA . ALA A 1 240 ? 40.106 47.851 -33.531 1.00 56.72 240 ALA A CA 1
ATOM 1777 C C . ALA A 1 240 ? 39.552 46.743 -34.440 1.00 56.72 240 ALA A C 1
ATOM 1779 O O . ALA A 1 240 ? 40.077 45.630 -34.501 1.00 56.72 240 ALA A O 1
ATOM 1780 N N . MET A 1 241 ? 38.503 47.125 -35.173 1.00 59.44 241 MET A N 1
ATOM 1781 C CA . MET A 1 241 ? 38.011 46.470 -36.379 1.00 59.44 241 MET A CA 1
ATOM 1782 C C . MET A 1 241 ? 39.164 45.922 -37.227 1.00 59.44 241 MET A C 1
ATOM 1784 O O . MET A 1 241 ? 39.968 46.689 -37.753 1.00 59.44 241 MET A O 1
ATOM 1788 N N . ALA A 1 242 ? 39.181 44.607 -37.417 1.00 56.09 242 ALA A N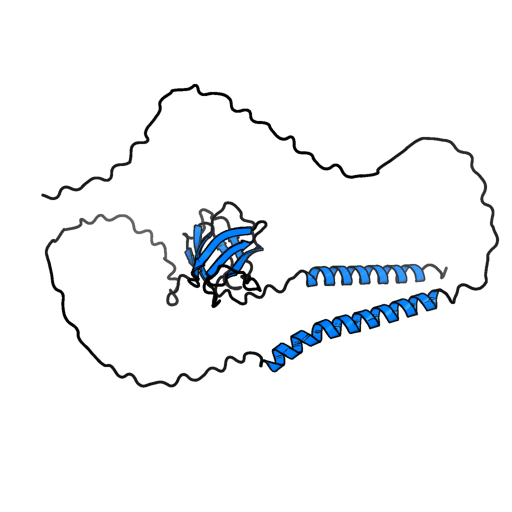 1
ATOM 1789 C CA . ALA A 1 242 ? 39.762 44.002 -38.601 1.00 56.09 242 ALA A CA 1
ATOM 1790 C C . ALA A 1 242 ? 38.602 43.478 -39.451 1.00 56.09 242 ALA A C 1
ATOM 1792 O O . ALA A 1 242 ? 37.964 42.471 -39.152 1.00 56.09 242 ALA A O 1
ATOM 1793 N N . GLU A 1 243 ? 38.306 44.289 -40.453 1.00 54.06 243 GLU A N 1
ATOM 1794 C CA . GLU A 1 243 ? 37.547 44.034 -41.666 1.00 54.06 243 GLU A CA 1
ATOM 1795 C C . GLU A 1 243 ? 37.737 42.597 -42.185 1.00 54.06 243 GLU A C 1
ATOM 1797 O O . GLU A 1 243 ? 38.865 42.154 -42.407 1.00 54.06 243 GLU A O 1
ATOM 1802 N N . GLN A 1 244 ? 36.636 41.862 -42.379 1.00 52.62 244 GLN A N 1
ATOM 1803 C CA . GLN A 1 244 ? 36.659 40.563 -43.053 1.00 52.62 244 GLN A CA 1
ATOM 1804 C C . GLN A 1 244 ? 35.886 40.656 -44.383 1.00 52.62 244 GLN A C 1
ATOM 1806 O O . GLN A 1 244 ? 34.759 41.163 -44.400 1.00 52.62 244 GLN A O 1
ATOM 1811 N N . PRO A 1 245 ? 36.482 40.202 -45.501 1.00 51.94 245 PRO A N 1
ATOM 1812 C CA . PRO A 1 245 ? 35.948 40.411 -46.840 1.00 51.94 245 PRO A CA 1
ATOM 1813 C C . PRO A 1 245 ? 34.701 39.568 -47.129 1.00 51.94 245 PRO A C 1
ATOM 1815 O O . PRO A 1 245 ? 34.639 38.374 -46.838 1.00 51.94 245 PRO A O 1
ATOM 1818 N N . LYS A 1 246 ? 33.734 40.223 -47.781 1.00 51.62 246 LYS A N 1
ATOM 1819 C CA . LYS A 1 246 ? 32.602 39.629 -48.504 1.00 51.62 246 LYS A CA 1
ATOM 1820 C C . LYS A 1 246 ? 33.095 38.543 -49.465 1.00 51.62 246 LYS A C 1
ATOM 1822 O O . LYS A 1 246 ? 33.810 38.858 -50.414 1.00 51.62 246 LYS A O 1
ATOM 1827 N N . SER A 1 247 ? 32.640 37.306 -49.285 1.00 61.38 247 SER A N 1
ATOM 1828 C CA . SER A 1 247 ? 32.614 36.311 -50.359 1.00 61.38 247 SER A CA 1
ATOM 1829 C C . SER A 1 247 ? 31.206 36.255 -50.978 1.00 61.38 247 SER A C 1
ATOM 1831 O O . SER A 1 247 ? 30.213 36.251 -50.246 1.00 61.38 247 SER A O 1
ATOM 1833 N N . PRO A 1 248 ? 31.088 36.240 -52.317 1.00 64.94 248 PRO A N 1
ATOM 1834 C CA . PRO A 1 248 ? 29.832 36.013 -53.014 1.00 64.94 248 PRO A CA 1
ATOM 1835 C C . PRO A 1 248 ? 29.764 34.544 -53.444 1.00 64.94 248 PRO A C 1
ATOM 1837 O O . PRO A 1 248 ? 30.425 34.148 -54.399 1.00 64.94 248 PRO A O 1
ATOM 1840 N N . PHE A 1 249 ? 29.002 33.719 -52.732 1.00 55.47 249 PHE A N 1
ATOM 1841 C CA . PHE A 1 249 ? 28.622 32.390 -53.220 1.00 55.47 249 PHE A CA 1
ATOM 1842 C C . PHE A 1 249 ? 27.359 31.956 -52.473 1.00 55.47 249 PHE A C 1
ATOM 1844 O O . PHE A 1 249 ? 27.386 31.754 -51.264 1.00 55.47 249 PHE A O 1
ATOM 1851 N N . ASP A 1 250 ? 26.194 32.223 -53.043 1.00 47.53 250 ASP A N 1
ATOM 1852 C CA . ASP A 1 250 ? 25.468 31.432 -54.046 1.00 47.53 250 ASP A CA 1
ATOM 1853 C C . ASP A 1 250 ? 24.439 30.539 -53.349 1.00 47.53 250 ASP A C 1
ATOM 1855 O O . ASP A 1 250 ? 24.704 29.856 -52.358 1.00 47.53 250 ASP A O 1
ATOM 1859 N N . GLY A 1 251 ? 23.205 30.693 -53.806 1.00 54.88 251 GLY A N 1
ATOM 1860 C CA . GLY A 1 251 ? 22.018 30.211 -53.141 1.00 54.88 251 GLY A CA 1
ATOM 1861 C C . GLY A 1 251 ? 21.856 28.713 -53.305 1.00 54.88 251 GLY A C 1
ATOM 1862 O O . GLY A 1 251 ? 21.931 28.175 -54.402 1.00 54.88 251 GLY A O 1
ATOM 1863 N N . SER A 1 252 ? 21.487 28.046 -52.218 1.00 44.16 252 SER A N 1
ATOM 1864 C CA . SER A 1 252 ? 20.619 26.875 -52.289 1.00 44.16 252 SER A CA 1
ATOM 1865 C C . SER A 1 252 ? 19.893 26.688 -50.967 1.00 44.16 252 SER A C 1
ATOM 1867 O O . SER A 1 252 ? 20.434 26.224 -49.969 1.00 44.16 252 SER A O 1
ATOM 1869 N N . ARG A 1 253 ? 18.633 27.125 -51.001 1.00 54.72 253 ARG A N 1
ATOM 1870 C CA . ARG A 1 253 ? 17.467 26.510 -50.363 1.00 54.72 253 ARG A CA 1
ATOM 1871 C C . ARG A 1 253 ? 17.776 25.258 -49.531 1.00 54.72 253 ARG A C 1
ATOM 1873 O O . ARG A 1 253 ? 17.899 24.181 -50.095 1.00 54.72 253 ARG A O 1
ATOM 1880 N N . MET A 1 254 ? 17.674 25.373 -48.211 1.00 48.00 254 MET A N 1
ATOM 1881 C CA . MET A 1 254 ? 16.859 24.445 -47.425 1.00 48.00 254 MET A CA 1
ATOM 1882 C C . MET A 1 254 ? 16.163 25.235 -46.323 1.00 48.00 254 MET A C 1
ATOM 1884 O O . MET A 1 254 ? 16.707 25.507 -45.257 1.00 48.00 254 MET A O 1
ATOM 1888 N N . SER A 1 255 ? 14.929 25.621 -46.635 1.00 53.19 255 SER A N 1
ATOM 1889 C CA . SER A 1 255 ? 13.930 26.004 -45.651 1.00 53.19 255 SER A CA 1
ATOM 1890 C C . SER A 1 255 ? 13.622 24.758 -44.823 1.00 53.19 255 SER A C 1
ATOM 1892 O O . SER A 1 255 ? 12.886 23.881 -45.270 1.00 53.19 255 SER A O 1
ATOM 1894 N N . ARG A 1 256 ? 14.246 24.627 -43.651 1.00 47.16 256 ARG A N 1
ATOM 1895 C CA . ARG A 1 256 ? 13.843 23.644 -42.642 1.00 47.16 256 ARG A CA 1
ATOM 1896 C C . ARG A 1 256 ? 13.136 24.398 -41.526 1.00 47.16 256 ARG A C 1
ATOM 1898 O O . ARG A 1 256 ? 13.695 24.686 -40.474 1.00 47.16 256 ARG A O 1
ATOM 1905 N N . VAL A 1 257 ? 11.893 24.761 -41.828 1.00 55.00 257 VAL A N 1
ATOM 1906 C CA . VAL A 1 257 ? 10.868 25.024 -40.823 1.00 55.00 257 VAL A CA 1
ATOM 1907 C C . VAL A 1 257 ? 10.694 23.724 -40.044 1.00 55.00 257 VAL A C 1
ATOM 1909 O O . VAL A 1 257 ? 10.335 22.700 -40.616 1.00 55.00 257 VAL A O 1
ATOM 1912 N N . SER A 1 258 ? 10.992 23.757 -38.752 1.00 49.81 258 SER A N 1
ATOM 1913 C CA . SER A 1 258 ? 10.532 22.741 -37.810 1.00 49.81 258 SER A CA 1
ATOM 1914 C C . SER A 1 258 ? 10.048 23.466 -36.563 1.00 49.81 258 SER A C 1
ATOM 1916 O O . SER A 1 258 ? 10.672 23.421 -35.507 1.00 49.81 258 SER A O 1
ATOM 1918 N N . GLY A 1 259 ? 8.950 24.203 -36.736 1.00 52.97 259 GLY A N 1
ATOM 1919 C CA . GLY A 1 259 ? 8.023 24.470 -35.649 1.00 52.97 259 GLY A CA 1
ATOM 1920 C C . GLY A 1 259 ? 7.236 23.188 -35.409 1.00 52.97 259 GLY A C 1
ATOM 1921 O O . GLY A 1 259 ? 6.484 22.761 -36.279 1.00 52.97 259 GLY A O 1
ATOM 1922 N N . ALA A 1 260 ? 7.461 22.545 -34.269 1.00 49.62 260 ALA A N 1
ATOM 1923 C CA . ALA A 1 260 ? 6.556 21.528 -33.758 1.00 49.62 260 ALA A CA 1
ATOM 1924 C C . ALA A 1 260 ? 5.588 22.236 -32.805 1.00 49.62 260 ALA A C 1
ATOM 1926 O O . ALA A 1 260 ? 5.768 22.230 -31.589 1.00 49.62 260 ALA A O 1
ATOM 1927 N N . GLU A 1 261 ? 4.614 22.922 -33.401 1.00 46.94 261 GLU A N 1
ATOM 1928 C CA . GLU A 1 261 ? 3.357 23.240 -32.738 1.00 46.94 261 GLU A CA 1
ATOM 1929 C C . GLU A 1 261 ? 2.499 21.969 -32.690 1.00 46.94 261 GLU A C 1
ATOM 1931 O O . GLU A 1 261 ? 2.366 21.228 -33.662 1.00 46.94 261 GLU A O 1
ATOM 1936 N N . THR A 1 262 ? 1.989 21.725 -31.490 1.00 51.56 262 THR A N 1
ATOM 1937 C CA . THR A 1 262 ? 0.834 20.918 -31.085 1.00 51.56 262 THR A CA 1
ATOM 1938 C C . THR A 1 262 ? -0.080 20.383 -32.196 1.00 51.56 262 THR A C 1
ATOM 1940 O O . THR A 1 262 ? -0.803 21.150 -32.830 1.00 51.56 262 THR A O 1
ATOM 1943 N N . LEU A 1 263 ? -0.185 19.055 -32.302 1.00 47.72 263 LEU A N 1
ATOM 1944 C CA . LEU A 1 263 ? -1.402 18.404 -32.787 1.00 47.72 263 LEU A CA 1
ATOM 1945 C C . LEU A 1 263 ? -2.011 17.582 -31.653 1.00 47.72 263 LEU A C 1
ATOM 1947 O O . LEU A 1 263 ? -1.508 16.533 -31.256 1.00 47.72 263 LEU A O 1
ATOM 1951 N N . ILE A 1 264 ? -3.090 18.147 -31.124 1.00 47.19 264 ILE A N 1
ATOM 1952 C CA . ILE A 1 264 ? -4.127 17.485 -30.346 1.00 47.19 264 ILE A CA 1
ATOM 1953 C C . ILE A 1 264 ? -4.701 16.390 -31.247 1.00 47.19 264 ILE A C 1
ATOM 1955 O O . ILE A 1 264 ? -5.196 16.675 -32.335 1.00 47.19 264 ILE A O 1
ATOM 1959 N N . ALA A 1 265 ? -4.583 15.136 -30.822 1.00 53.78 265 ALA A N 1
ATOM 1960 C CA . ALA A 1 265 ? -5.273 14.029 -31.460 1.00 53.78 265 ALA A CA 1
ATOM 1961 C C . ALA A 1 265 ? -6.761 14.124 -31.094 1.00 53.78 265 ALA A C 1
ATOM 1963 O O . ALA A 1 265 ? -7.163 13.718 -30.005 1.00 53.78 265 ALA A O 1
ATOM 1964 N N . GLU A 1 266 ? -7.569 14.694 -31.985 1.00 53.06 266 GLU A N 1
ATOM 1965 C CA . GLU A 1 266 ? -9.012 14.475 -31.966 1.00 53.06 266 GLU A CA 1
ATOM 1966 C C . GLU A 1 266 ? -9.270 13.009 -32.338 1.00 53.06 266 GLU A C 1
ATOM 1968 O O . GLU A 1 266 ? -9.002 12.568 -33.457 1.00 53.06 266 GL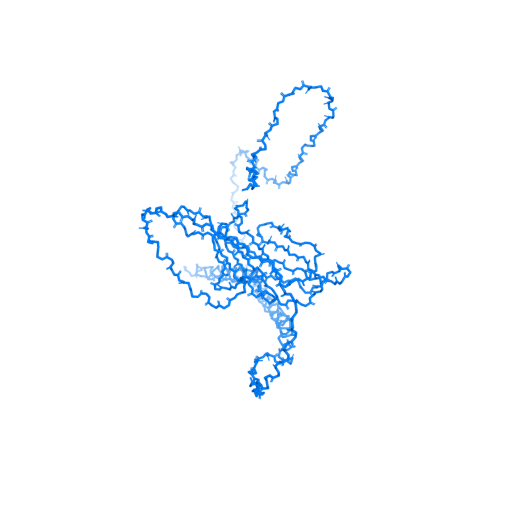U A O 1
ATOM 1973 N N . LEU A 1 267 ? -9.733 12.230 -31.360 1.00 58.38 267 LEU A N 1
ATOM 1974 C CA . LEU A 1 267 ? -10.276 10.894 -31.580 1.00 58.38 267 LEU A CA 1
ATOM 1975 C C . LEU A 1 267 ? -11.658 11.045 -32.237 1.00 58.38 267 LEU A C 1
ATOM 1977 O O . LEU A 1 267 ? -12.492 11.774 -31.695 1.00 58.38 267 LEU A O 1
ATOM 1981 N N . PRO A 1 268 ? -11.933 10.377 -33.372 1.00 58.44 268 PRO A N 1
ATOM 1982 C CA . PRO A 1 268 ? -13.260 10.392 -33.964 1.00 58.44 268 PRO A CA 1
ATOM 1983 C C . PRO A 1 268 ? -14.253 9.714 -33.015 1.00 58.44 268 PRO A C 1
ATOM 1985 O O . PRO A 1 268 ? -14.083 8.553 -32.636 1.00 58.44 268 PRO A O 1
ATOM 1988 N N . ALA A 1 269 ? -15.293 10.458 -32.643 1.00 51.03 269 ALA A N 1
ATOM 1989 C CA . ALA A 1 269 ? -16.489 9.920 -32.024 1.00 51.03 269 ALA A CA 1
ATOM 1990 C C . ALA A 1 269 ? -17.136 8.942 -33.013 1.00 51.03 269 ALA A C 1
ATOM 1992 O O . ALA A 1 269 ? -17.617 9.339 -34.073 1.00 51.03 269 ALA A O 1
ATOM 1993 N N . ALA A 1 270 ? -17.090 7.652 -32.692 1.00 53.34 270 ALA A N 1
ATOM 1994 C CA . ALA A 1 270 ? -17.902 6.664 -33.375 1.00 53.34 270 ALA A CA 1
ATOM 1995 C C . ALA A 1 270 ? -19.342 6.821 -32.875 1.00 53.34 270 ALA A C 1
ATOM 1997 O O . ALA A 1 270 ? -19.695 6.327 -31.803 1.00 53.34 270 ALA A O 1
ATOM 1998 N N . ASP A 1 271 ? -20.149 7.530 -33.660 1.00 51.28 271 ASP A N 1
ATOM 1999 C CA . ASP A 1 271 ? -21.599 7.385 -33.671 1.00 51.28 271 ASP A CA 1
ATOM 2000 C C . ASP A 1 271 ? -21.923 5.922 -34.004 1.00 51.28 271 ASP A C 1
ATOM 2002 O O . ASP A 1 271 ? -21.829 5.489 -35.153 1.00 51.28 271 ASP A O 1
ATOM 2006 N N . VAL A 1 272 ? -22.260 5.131 -32.986 1.00 56.84 272 VAL A N 1
ATOM 2007 C CA . VAL A 1 272 ? -22.869 3.814 -33.185 1.00 56.84 272 VAL A CA 1
ATOM 2008 C C . VAL A 1 272 ? -24.373 4.008 -33.094 1.00 56.84 272 VAL A C 1
ATOM 2010 O O . VAL A 1 272 ? -24.963 4.037 -32.014 1.00 56.84 272 VAL A O 1
ATOM 2013 N N . GLU A 1 273 ? -24.961 4.196 -34.274 1.00 50.06 273 GLU A N 1
ATOM 2014 C CA . GLU A 1 273 ? -26.394 4.133 -34.520 1.00 50.06 273 GLU A CA 1
ATOM 2015 C C . GLU A 1 273 ? -26.988 2.836 -33.963 1.00 50.06 273 GLU A C 1
ATOM 2017 O O . GLU A 1 273 ? -26.503 1.725 -34.194 1.00 50.06 273 GLU A O 1
ATOM 2022 N N . ALA A 1 274 ? -28.102 3.007 -33.261 1.00 54.03 274 ALA A N 1
ATOM 2023 C CA . ALA A 1 274 ? -29.038 1.952 -32.947 1.00 54.03 274 ALA A CA 1
ATOM 2024 C C . ALA A 1 274 ? -29.616 1.370 -34.249 1.00 54.03 274 ALA A C 1
ATOM 2026 O O . ALA A 1 274 ? -30.382 2.034 -34.945 1.00 54.03 274 ALA A O 1
ATOM 2027 N N . ALA A 1 275 ? -29.289 0.112 -34.548 1.00 49.94 275 ALA A N 1
ATOM 2028 C CA . ALA A 1 275 ? -29.922 -0.656 -35.612 1.00 49.94 275 ALA A CA 1
ATOM 2029 C C . ALA A 1 275 ? -30.527 -1.951 -35.049 1.00 49.94 275 ALA A C 1
ATOM 2031 O O . ALA A 1 275 ? -29.824 -2.889 -34.687 1.00 49.94 275 ALA A O 1
ATOM 2032 N N . SER A 1 276 ? -31.857 -1.905 -34.959 1.00 50.75 276 SER A N 1
ATOM 2033 C CA . SER A 1 276 ? -32.860 -2.960 -35.143 1.00 50.75 276 SER A CA 1
ATOM 2034 C C . SER A 1 276 ? -32.582 -4.398 -34.685 1.00 50.75 276 SER A C 1
ATOM 2036 O O . SER A 1 276 ? -31.728 -5.106 -35.216 1.00 50.75 276 SER A O 1
ATOM 2038 N N . GLU A 1 277 ? -33.498 -4.859 -33.830 1.00 56.91 277 GLU A N 1
ATOM 2039 C CA . GLU A 1 277 ? -34.087 -6.202 -33.819 1.00 56.91 277 GLU A CA 1
ATOM 2040 C C . GLU A 1 277 ? -33.990 -6.948 -35.163 1.00 56.91 277 GLU A C 1
ATOM 2042 O O . GLU A 1 277 ? -34.524 -6.466 -36.157 1.00 56.91 277 GLU A O 1
ATOM 2047 N N . MET A 1 278 ? -33.385 -8.142 -35.168 1.00 58.12 278 MET A N 1
ATOM 2048 C CA . MET A 1 278 ? -33.843 -9.338 -35.902 1.00 58.12 278 MET A CA 1
ATOM 2049 C C . MET A 1 278 ? -32.841 -10.475 -35.642 1.00 58.12 278 MET A C 1
ATOM 2051 O O . MET A 1 278 ? -31.680 -10.357 -36.027 1.00 58.12 278 MET A O 1
ATOM 2055 N N . GLY A 1 279 ? -33.250 -11.594 -35.035 1.00 52.56 279 GLY A N 1
ATOM 2056 C CA . GLY A 1 279 ? -32.366 -12.768 -35.000 1.00 52.56 279 GLY A CA 1
ATOM 2057 C C . GLY A 1 279 ? -32.648 -13.805 -33.926 1.00 52.56 279 GLY A C 1
ATOM 2058 O O . GLY A 1 279 ? -31.792 -14.085 -33.097 1.00 52.56 279 GLY A O 1
ATOM 2059 N N . ASP A 1 280 ? -33.837 -14.389 -33.970 1.00 53.09 280 ASP A N 1
ATOM 2060 C CA . ASP A 1 280 ? -34.184 -15.629 -33.284 1.00 53.09 280 ASP A CA 1
ATOM 2061 C C . ASP A 1 280 ? -33.282 -16.785 -33.767 1.00 53.09 280 ASP A C 1
ATOM 2063 O O . ASP A 1 280 ? -33.327 -17.148 -34.945 1.00 53.09 280 ASP A O 1
ATOM 2067 N N . SER A 1 281 ? -32.432 -17.346 -32.895 1.00 49.41 281 SER A N 1
ATOM 2068 C CA . SER A 1 281 ? -31.860 -18.696 -33.060 1.00 49.41 281 SER A CA 1
ATOM 2069 C C . SER A 1 281 ? -31.086 -19.178 -31.830 1.00 49.41 281 SER A C 1
ATOM 2071 O O . SER A 1 281 ? -29.887 -18.969 -31.676 1.00 49.41 281 SER A O 1
ATOM 2073 N N . LEU A 1 282 ? -31.828 -19.875 -30.969 1.00 52.38 282 LEU A N 1
ATOM 2074 C CA . LEU A 1 282 ? -31.517 -21.211 -30.447 1.00 52.38 282 LEU A CA 1
ATOM 2075 C C . LEU A 1 282 ? -30.030 -21.628 -30.403 1.00 52.38 282 LEU A C 1
ATOM 2077 O O . LEU A 1 282 ? -29.480 -22.003 -31.440 1.00 52.38 282 LEU A O 1
ATOM 2081 N N . ARG A 1 283 ? -29.472 -21.740 -29.181 1.00 48.91 283 ARG A N 1
ATOM 2082 C CA . ARG A 1 283 ? -28.659 -22.869 -28.631 1.00 48.91 283 ARG A CA 1
ATOM 2083 C C . ARG A 1 283 ? -27.698 -22.405 -27.514 1.00 48.91 283 ARG A C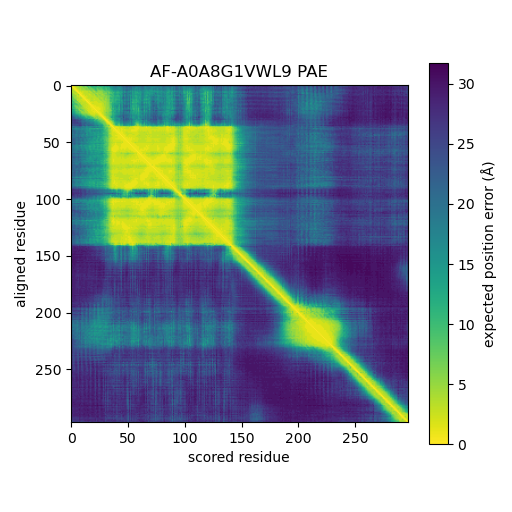 1
ATOM 2085 O O . ARG A 1 283 ? -27.239 -21.272 -27.558 1.00 48.91 283 ARG A O 1
ATOM 2092 N N . PRO A 1 284 ? -27.216 -23.312 -26.644 1.00 51.62 284 PRO A N 1
ATOM 2093 C CA . PRO A 1 284 ? -27.938 -24.306 -25.862 1.00 51.62 284 PRO A CA 1
ATOM 2094 C C . PRO A 1 284 ? -27.734 -24.063 -24.353 1.00 51.62 284 PRO A C 1
ATOM 2096 O O . PRO A 1 284 ? -26.743 -23.489 -23.907 1.00 51.62 284 PRO A O 1
ATOM 2099 N N . VAL A 1 285 ? -28.687 -24.543 -23.563 1.00 48.03 285 VAL A N 1
ATOM 2100 C CA . VAL A 1 285 ? -28.591 -24.636 -22.105 1.00 48.03 285 VAL A CA 1
ATOM 2101 C C . VAL A 1 285 ? -27.426 -25.569 -21.768 1.00 48.03 285 VAL A C 1
ATOM 2103 O O . VAL A 1 285 ? -27.496 -26.762 -22.051 1.00 48.03 285 VAL A O 1
ATOM 2106 N N . SER A 1 286 ? -26.346 -25.036 -21.193 1.00 53.91 286 SER A N 1
ATOM 2107 C CA . SER A 1 286 ? -25.351 -25.869 -20.516 1.00 53.91 286 SER A CA 1
ATOM 2108 C C . SER A 1 286 ? -26.000 -26.428 -19.258 1.00 53.91 286 SER A C 1
ATOM 2110 O O . SER A 1 286 ? -26.128 -25.748 -18.240 1.00 53.91 286 SER A O 1
ATOM 2112 N N . GLU A 1 287 ? -26.470 -27.663 -19.379 1.00 55.06 287 GLU A N 1
ATOM 2113 C CA . GLU A 1 287 ? -26.970 -28.494 -18.297 1.00 55.06 287 GLU A CA 1
ATOM 2114 C C . GLU A 1 287 ? -25.878 -28.659 -17.232 1.00 55.06 287 GLU A C 1
ATOM 2116 O O . GLU A 1 287 ? -24.926 -29.422 -17.361 1.00 55.06 287 GLU A O 1
ATOM 2121 N N . LEU A 1 288 ? -25.992 -27.836 -16.195 1.00 52.12 288 LEU A N 1
ATOM 2122 C CA . LEU A 1 288 ? -26.158 -28.271 -14.813 1.00 52.12 288 LEU A CA 1
ATOM 2123 C C . LEU A 1 288 ? -25.616 -29.686 -14.526 1.00 52.12 288 LEU A C 1
ATOM 2125 O O . LEU A 1 288 ? -26.345 -30.676 -14.587 1.00 52.12 288 LEU A O 1
ATOM 2129 N N . MET A 1 289 ? -24.336 -29.767 -14.157 1.00 52.72 289 MET A N 1
ATOM 2130 C CA . MET A 1 289 ? -23.745 -30.970 -13.570 1.00 52.72 289 MET A CA 1
ATOM 2131 C C . MET A 1 289 ? -24.462 -31.280 -12.253 1.00 52.72 289 MET A C 1
ATOM 2133 O O . MET A 1 289 ? -24.239 -30.632 -11.230 1.00 52.72 289 MET A O 1
ATOM 2137 N N . GLY A 1 290 ? -25.373 -32.251 -12.314 1.00 53.06 290 GLY A N 1
ATOM 2138 C CA . GLY A 1 290 ? -26.110 -32.765 -11.172 1.00 53.06 290 GLY A CA 1
ATOM 2139 C C . GLY A 1 290 ? -25.179 -33.433 -10.167 1.00 53.06 290 GLY A C 1
ATOM 2140 O O . GLY A 1 290 ? -24.410 -34.333 -10.501 1.00 53.06 290 GLY A O 1
ATOM 2141 N N . THR A 1 291 ? -25.276 -33.009 -8.913 1.00 61.34 291 THR A N 1
ATOM 2142 C CA . THR A 1 291 ? -24.768 -33.765 -7.772 1.00 61.34 291 THR A CA 1
ATOM 2143 C C . THR A 1 291 ? -25.737 -34.916 -7.468 1.00 61.34 291 THR A C 1
ATOM 2145 O O . THR A 1 291 ? -26.953 -34.703 -7.430 1.00 61.34 291 THR A O 1
ATOM 2148 N N . PRO A 1 292 ? -25.255 -36.156 -7.272 1.00 59.03 292 PRO A N 1
ATOM 2149 C CA . PRO A 1 292 ? -26.124 -37.273 -6.934 1.00 59.03 292 PRO A CA 1
ATOM 2150 C C . PRO A 1 292 ? -26.710 -37.092 -5.529 1.00 59.03 292 PRO A C 1
ATOM 2152 O O . PRO A 1 292 ? -25.999 -36.925 -4.538 1.00 59.03 292 PRO A O 1
ATOM 2155 N N . ARG A 1 293 ? -28.040 -37.136 -5.466 1.00 56.91 293 ARG A N 1
ATOM 2156 C CA . ARG A 1 293 ? -28.839 -37.188 -4.244 1.00 56.91 293 ARG A CA 1
ATOM 2157 C C . ARG A 1 293 ? -28.812 -38.627 -3.721 1.00 56.91 293 ARG A C 1
ATOM 2159 O O . ARG A 1 293 ? -29.409 -39.509 -4.329 1.00 56.91 293 ARG A O 1
ATOM 2166 N N . ASN A 1 294 ? -28.097 -38.860 -2.621 1.00 57.41 294 ASN A N 1
ATOM 2167 C CA . ASN A 1 294 ? -28.147 -40.127 -1.891 1.00 57.41 294 ASN A CA 1
ATOM 2168 C C . ASN A 1 294 ? -29.493 -40.234 -1.161 1.00 57.41 294 ASN A C 1
ATOM 2170 O O . ASN A 1 294 ? -29.727 -39.532 -0.179 1.00 57.41 294 ASN A O 1
ATOM 2174 N N . GLU A 1 295 ? -30.363 -41.120 -1.635 1.00 63.75 295 GLU A N 1
ATOM 2175 C CA . GLU A 1 295 ? -31.502 -41.622 -0.865 1.00 63.75 295 GLU A CA 1
ATOM 2176 C C . GLU A 1 295 ? -30.965 -42.679 0.122 1.00 63.75 295 GLU A C 1
ATOM 2178 O O . GLU A 1 295 ? -30.338 -43.657 -0.288 1.00 63.75 295 GLU A O 1
ATOM 2183 N N . LEU A 1 296 ? -31.152 -42.449 1.426 1.00 51.28 296 LEU A N 1
ATOM 2184 C CA . LEU A 1 296 ? -30.924 -43.446 2.475 1.00 51.28 296 LEU A CA 1
ATOM 2185 C C . LEU A 1 296 ? -32.181 -44.323 2.604 1.00 51.28 296 LEU A C 1
ATOM 2187 O O . LEU A 1 296 ? -33.268 -43.799 2.847 1.00 51.28 296 LEU A O 1
ATOM 2191 N N . THR A 1 297 ? -32.003 -45.641 2.514 1.00 60.53 297 THR A N 1
ATOM 2192 C CA . THR A 1 297 ? -32.918 -46.672 3.045 1.00 60.53 297 THR A CA 1
ATOM 2193 C C . THR A 1 297 ? -32.267 -47.379 4.215 1.00 60.53 297 THR A C 1
ATOM 2195 O O . THR A 1 297 ? -31.048 -47.646 4.101 1.00 60.53 297 THR A O 1
#